Protein AF-A0AB74CAP8-F1 (afdb_monomer)

Mean predicted aligned error: 11.95 Å

pLDDT: mean 76.92, std 18.46, range [37.16, 96.44]

Structure (mmCIF, N/CA/C/O backbone):
data_AF-A0AB74CAP8-F1
#
_entry.id   AF-A0AB74CAP8-F1
#
loop_
_atom_site.group_PDB
_atom_site.id
_atom_site.type_symbol
_atom_site.label_atom_id
_atom_site.label_alt_id
_atom_site.label_comp_id
_atom_site.label_asym_id
_atom_site.label_entity_id
_atom_site.label_seq_id
_atom_site.pdbx_PDB_ins_code
_atom_site.Cartn_x
_atom_site.Cartn_y
_atom_site.Cartn_z
_atom_site.occupancy
_atom_site.B_iso_or_equiv
_atom_site.auth_seq_id
_atom_site.auth_comp_id
_atom_site.auth_asym_id
_atom_site.auth_atom_id
_atom_site.pdbx_PDB_model_num
ATOM 1 N N . MET A 1 1 ? -46.095 -36.841 27.079 1.00 46.22 1 MET A N 1
ATOM 2 C CA . MET A 1 1 ? -45.826 -35.466 26.594 1.00 46.22 1 MET A CA 1
ATOM 3 C C . MET A 1 1 ? -44.484 -34.931 27.127 1.00 46.22 1 MET A C 1
ATOM 5 O O . MET A 1 1 ? -44.408 -33.784 27.535 1.00 46.22 1 MET A O 1
ATOM 9 N N . HIS A 1 2 ? -43.411 -35.740 27.127 1.00 42.66 2 HIS A N 1
ATOM 10 C CA . HIS A 1 2 ? -42.133 -35.387 27.783 1.00 42.66 2 HIS A CA 1
ATOM 11 C C . HIS A 1 2 ? -40.969 -35.096 26.820 1.00 42.66 2 HIS A C 1
ATOM 13 O O . HIS A 1 2 ? -39.941 -34.587 27.251 1.00 42.66 2 HIS A O 1
ATOM 19 N N . PHE A 1 3 ? -41.130 -35.370 25.521 1.00 42.59 3 PHE A N 1
ATOM 20 C CA . PHE A 1 3 ? -40.051 -35.226 24.534 1.00 42.59 3 PHE A CA 1
ATOM 21 C C . PHE A 1 3 ? -39.952 -33.825 23.909 1.00 42.59 3 PHE A C 1
ATOM 23 O O . PHE A 1 3 ? -38.892 -33.456 23.417 1.00 42.59 3 PHE A O 1
ATOM 30 N N . SER A 1 4 ? -41.011 -33.011 23.984 1.00 51.06 4 SER A N 1
ATOM 31 C CA . 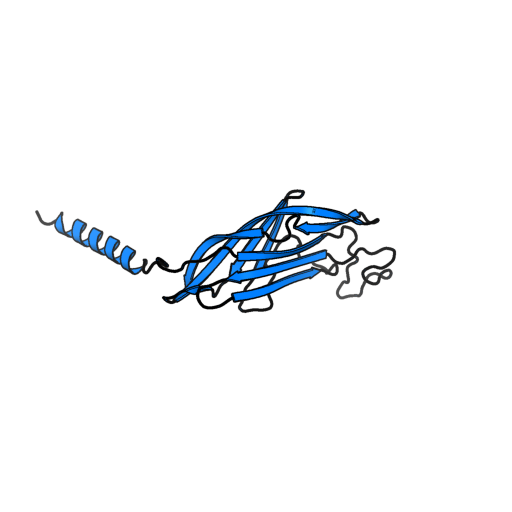SER A 1 4 ? -41.030 -31.684 23.345 1.00 51.06 4 SER A CA 1
ATOM 32 C C . SER A 1 4 ? -40.334 -30.592 24.167 1.00 51.06 4 SER A C 1
ATOM 34 O O . SER A 1 4 ? -39.894 -29.598 23.603 1.00 51.06 4 SER A O 1
ATOM 36 N N . VAL A 1 5 ? -40.207 -30.767 25.487 1.00 51.62 5 VAL A N 1
ATOM 37 C CA . VAL A 1 5 ? -39.600 -29.763 26.386 1.00 51.62 5 VAL A CA 1
ATOM 38 C C . VAL A 1 5 ? -38.069 -29.783 26.288 1.00 51.62 5 VAL A C 1
ATOM 40 O O . VAL A 1 5 ? -37.427 -28.738 26.346 1.00 51.62 5 VAL A O 1
ATOM 43 N N . PHE A 1 6 ? -37.481 -30.961 26.050 1.00 49.41 6 PHE A N 1
ATOM 44 C CA . PHE A 1 6 ? -36.030 -31.124 25.918 1.00 49.41 6 PHE A CA 1
ATOM 45 C C . PHE A 1 6 ? -35.460 -30.442 24.667 1.00 49.41 6 PHE A C 1
ATOM 47 O O . PHE A 1 6 ? -34.360 -29.900 24.714 1.00 49.41 6 PHE A O 1
ATOM 54 N N . HIS A 1 7 ? -36.203 -30.435 23.557 1.00 48.69 7 HIS A N 1
ATOM 55 C CA . HIS A 1 7 ? -35.741 -29.816 22.308 1.00 48.69 7 HIS A CA 1
ATOM 56 C C . HIS A 1 7 ? -35.775 -28.282 22.378 1.00 48.69 7 HIS A C 1
ATOM 58 O O . HIS A 1 7 ? -34.910 -27.625 21.809 1.00 48.69 7 HIS A O 1
ATOM 64 N N . ILE A 1 8 ? -36.717 -27.713 23.137 1.00 55.28 8 ILE A N 1
ATOM 65 C CA . ILE A 1 8 ? -36.825 -26.262 23.343 1.00 55.28 8 ILE A CA 1
ATOM 66 C C . ILE A 1 8 ? -35.692 -25.760 24.253 1.00 55.28 8 ILE A C 1
ATOM 68 O O . ILE A 1 8 ? -35.084 -24.734 23.961 1.00 55.28 8 ILE A O 1
ATOM 72 N N . LEU A 1 9 ? -35.353 -26.513 25.307 1.00 52.34 9 LEU A N 1
ATOM 73 C CA . LEU A 1 9 ? -34.232 -26.198 26.204 1.00 52.34 9 LEU A CA 1
ATOM 74 C C . LEU A 1 9 ? -32.870 -26.279 25.499 1.00 52.34 9 LEU A C 1
ATOM 76 O O . LEU A 1 9 ? -32.013 -25.423 25.720 1.00 52.34 9 LEU A O 1
ATOM 80 N N . LEU A 1 10 ? -32.673 -27.269 24.620 1.00 53.72 10 LEU A N 1
ATOM 81 C CA . LEU A 1 10 ? -31.434 -27.399 23.848 1.00 53.72 10 LEU A CA 1
ATOM 82 C C . LEU A 1 10 ? -31.305 -26.284 22.796 1.00 53.72 10 LEU A C 1
ATOM 84 O O . LEU A 1 10 ? -30.233 -25.705 22.655 1.00 53.72 10 LEU A O 1
ATOM 88 N N . ALA A 1 11 ? -32.403 -25.920 22.123 1.00 54.62 11 ALA A N 1
ATOM 89 C CA . ALA A 1 11 ? -32.427 -24.795 21.189 1.00 54.62 11 ALA A CA 1
ATOM 90 C C . ALA A 1 11 ? -32.162 -23.452 21.891 1.00 54.62 11 ALA A C 1
ATOM 92 O O . ALA A 1 11 ? -31.390 -22.646 21.376 1.00 54.62 11 ALA A O 1
ATOM 93 N N . SER A 1 12 ? -32.707 -23.233 23.098 1.00 52.81 12 SER A N 1
ATOM 94 C CA . SER A 1 12 ? -32.395 -22.022 23.866 1.00 52.81 12 SER A CA 1
ATOM 95 C C . SER A 1 12 ? -30.933 -21.986 24.307 1.00 52.81 12 SER A C 1
ATOM 97 O O . SER A 1 12 ? -30.309 -20.939 24.220 1.00 52.81 12 SER A O 1
ATOM 99 N N . LEU A 1 13 ? -30.352 -23.117 24.723 1.00 49.53 13 LEU A N 1
ATOM 100 C CA . LEU A 1 13 ? -28.936 -23.192 25.108 1.00 49.53 13 LEU A CA 1
ATOM 101 C C . LEU A 1 13 ? -27.990 -22.918 23.929 1.00 49.53 13 LEU A C 1
ATOM 103 O O . LEU A 1 13 ? -26.981 -22.243 24.116 1.00 49.53 13 LEU A O 1
ATOM 107 N N . ILE A 1 14 ? -28.335 -23.367 22.718 1.00 52.97 14 ILE A N 1
ATOM 108 C CA . ILE A 1 14 ? -27.561 -23.069 21.502 1.00 52.97 14 ILE A CA 1
ATOM 109 C C . ILE A 1 14 ? -27.684 -21.582 21.133 1.00 52.97 14 ILE A C 1
ATOM 111 O O . ILE A 1 14 ? -26.672 -20.945 20.847 1.00 52.97 14 ILE A O 1
ATOM 115 N N . SER A 1 15 ? -28.878 -20.987 21.229 1.00 45.72 15 SER A N 1
ATOM 116 C CA . SER A 1 15 ? -29.046 -19.545 20.996 1.00 45.72 15 SER A CA 1
ATOM 117 C C . SER A 1 15 ? -28.315 -18.688 22.037 1.00 45.72 15 SER A C 1
ATOM 119 O O . SER A 1 15 ? -27.713 -17.682 21.673 1.00 45.72 15 SER A O 1
ATOM 121 N N . ILE A 1 16 ? -28.292 -19.090 23.314 1.00 49.41 16 ILE A N 1
ATOM 122 C CA . ILE A 1 16 ? -27.553 -18.369 24.367 1.00 49.41 16 ILE A CA 1
ATOM 123 C C . ILE A 1 16 ? -26.032 -18.523 24.175 1.00 49.41 16 ILE A C 1
ATOM 125 O O . ILE A 1 16 ? -25.291 -17.574 24.417 1.00 49.41 16 ILE A O 1
ATOM 129 N N . ALA A 1 17 ? -25.555 -19.671 23.678 1.00 44.09 17 ALA A N 1
ATOM 130 C CA . ALA A 1 17 ? -24.144 -19.857 23.335 1.00 44.09 17 ALA A CA 1
ATOM 131 C C . ALA A 1 17 ? -23.710 -18.971 22.150 1.00 44.09 17 ALA A C 1
ATOM 133 O O . ALA A 1 17 ? -22.615 -18.416 22.188 1.00 44.09 17 ALA A O 1
ATOM 134 N N . GLN A 1 18 ? -24.584 -18.754 21.157 1.00 43.22 18 GLN A N 1
ATOM 135 C CA . GLN A 1 18 ? -24.332 -17.805 20.062 1.00 43.22 18 GLN A CA 1
ATOM 136 C C . GLN A 1 18 ? -24.346 -16.337 20.528 1.00 43.22 18 GLN A C 1
ATOM 138 O O . GLN A 1 18 ? -23.591 -15.521 20.004 1.00 43.22 18 GLN A O 1
ATOM 143 N N . LEU A 1 19 ? -25.145 -16.005 21.548 1.00 40.81 19 LEU A N 1
ATOM 144 C CA . LEU A 1 19 ? -25.142 -14.687 22.202 1.00 40.81 19 LEU A CA 1
ATOM 145 C C . LEU A 1 19 ? -23.903 -14.458 23.089 1.00 40.81 19 LEU A C 1
ATOM 147 O O . LEU A 1 19 ? -23.491 -13.317 23.271 1.00 40.81 19 LEU A O 1
ATOM 151 N N . ALA A 1 20 ? -23.274 -15.518 23.605 1.00 38.62 20 ALA A N 1
ATOM 152 C CA . ALA A 1 20 ? -22.039 -15.423 24.388 1.00 38.62 20 ALA A CA 1
ATOM 153 C C . ALA A 1 20 ? -20.768 -15.356 23.518 1.00 38.62 20 ALA A C 1
ATOM 155 O O . ALA A 1 20 ? -19.784 -14.753 23.936 1.00 38.62 20 ALA A O 1
ATOM 156 N N . SER A 1 21 ? -20.794 -15.902 22.295 1.00 38.53 21 SER A N 1
ATOM 157 C CA . SER A 1 21 ? -19.756 -15.674 21.271 1.00 38.53 21 SER A CA 1
ATOM 158 C C . SER A 1 21 ? -19.955 -14.372 20.483 1.00 38.53 21 SER A C 1
ATOM 160 O O . SER A 1 21 ? -19.141 -14.028 19.634 1.00 38.53 21 SER A O 1
ATOM 162 N N . GLY A 1 22 ? -21.048 -13.658 20.759 1.00 37.16 22 GLY A N 1
ATOM 163 C CA . GLY A 1 22 ? -21.424 -12.386 20.158 1.00 37.16 22 GLY A CA 1
ATOM 164 C C . GLY A 1 22 ? -21.345 -11.230 21.151 1.00 37.16 22 GLY A C 1
ATOM 165 O O . GLY A 1 22 ? -22.233 -10.383 21.158 1.00 37.16 22 GLY A O 1
ATOM 166 N N . GLN A 1 23 ? -20.284 -11.137 21.966 1.00 41.41 23 GLN A N 1
ATOM 167 C CA . GLN A 1 23 ? -19.844 -9.817 22.447 1.00 41.41 23 GLN A CA 1
ATOM 168 C C . GLN A 1 23 ? -19.245 -9.064 21.255 1.00 41.41 23 GLN A C 1
ATOM 170 O O . GLN A 1 23 ? -18.039 -8.858 21.144 1.00 41.41 23 GLN A O 1
ATOM 175 N N . GLY A 1 24 ? -20.140 -8.753 20.318 1.00 40.88 24 GLY A N 1
ATOM 176 C CA . GLY A 1 24 ? -19.860 -8.140 19.047 1.00 40.88 24 GLY A CA 1
ATOM 177 C C . GLY A 1 24 ? -19.172 -6.811 19.261 1.00 40.88 24 GLY A C 1
ATOM 178 O O . GLY A 1 24 ? -19.432 -6.065 20.212 1.00 40.88 24 GLY A O 1
ATOM 179 N N . THR A 1 25 ? -18.314 -6.498 18.313 1.00 48.06 25 THR A N 1
ATOM 180 C CA . THR A 1 25 ? -17.710 -5.198 18.052 1.00 48.06 25 THR A CA 1
ATOM 181 C C . THR A 1 25 ? -18.748 -4.094 17.763 1.00 48.06 25 THR A C 1
ATOM 183 O O . THR A 1 25 ? -18.382 -3.079 17.182 1.00 48.06 25 THR A O 1
ATOM 186 N N . ASP A 1 26 ? -19.997 -4.210 18.243 1.00 52.12 26 ASP A N 1
ATOM 187 C CA . ASP A 1 26 ? -21.184 -3.357 18.022 1.00 52.12 26 ASP A CA 1
ATOM 188 C C . ASP A 1 26 ? -21.000 -1.869 18.397 1.00 52.12 26 ASP A C 1
ATOM 190 O O . ASP A 1 26 ? -21.926 -1.069 18.297 1.00 52.12 26 ASP A O 1
ATOM 194 N N . ALA A 1 27 ? -19.810 -1.462 18.844 1.00 59.41 27 ALA A N 1
ATOM 195 C CA . ALA A 1 27 ? -19.462 -0.069 19.114 1.00 59.41 27 ALA A CA 1
ATOM 196 C C . ALA A 1 27 ? -18.078 0.353 18.583 1.00 59.41 27 ALA A C 1
ATOM 198 O O . ALA A 1 27 ? -17.619 1.451 18.911 1.00 59.41 27 ALA A O 1
ATOM 199 N N . CYS A 1 28 ? -17.378 -0.483 17.808 1.00 75.94 28 CYS A N 1
ATOM 200 C CA . CYS A 1 28 ? -16.129 -0.062 17.183 1.00 75.94 28 CYS A CA 1
ATOM 201 C C . CYS A 1 28 ? -16.441 0.671 15.880 1.00 75.94 28 CYS A C 1
ATOM 203 O O . CYS A 1 28 ? -16.595 0.062 14.828 1.00 75.94 28 CYS A O 1
ATOM 205 N N . ASN A 1 29 ? -16.575 1.995 15.967 1.00 85.06 29 ASN A N 1
ATOM 206 C CA . ASN A 1 29 ? -16.646 2.830 14.777 1.00 85.06 29 ASN A CA 1
ATOM 207 C C . ASN A 1 29 ? -15.252 2.881 14.139 1.00 85.06 29 ASN A C 1
ATOM 209 O O . ASN A 1 29 ? -14.391 3.641 14.590 1.00 85.06 29 ASN A O 1
ATOM 213 N N . VAL A 1 30 ? -15.029 2.017 13.153 1.00 89.62 30 VAL A N 1
ATOM 214 C CA . VAL A 1 30 ? -13.780 1.915 12.405 1.00 89.62 30 VAL A CA 1
ATOM 215 C C . VAL A 1 30 ? -13.898 2.817 11.173 1.00 89.62 30 VAL A C 1
ATOM 217 O O . VAL A 1 30 ? -14.636 2.474 10.251 1.00 89.62 30 VAL A O 1
ATOM 220 N N . PRO A 1 31 ? -13.228 3.981 11.137 1.00 91.75 31 PRO A N 1
ATOM 221 C CA . PRO A 1 31 ? -13.238 4.822 9.951 1.00 91.75 31 PRO A CA 1
ATOM 222 C C . PRO A 1 31 ? -12.352 4.208 8.854 1.00 91.75 31 PRO A C 1
ATOM 224 O O . PRO A 1 31 ? -11.462 3.409 9.174 1.00 91.75 31 PRO A O 1
ATOM 227 N N . PRO A 1 32 ? -12.527 4.629 7.590 1.00 92.81 32 PRO A N 1
ATOM 228 C CA . PRO A 1 32 ? -11.620 4.264 6.509 1.00 92.81 32 PRO A CA 1
ATOM 229 C C . PRO A 1 32 ? -10.168 4.623 6.839 1.00 92.81 32 PRO A C 1
ATOM 231 O O . PRO A 1 32 ? -9.889 5.661 7.456 1.00 92.81 32 PRO A O 1
ATOM 234 N N . ALA A 1 33 ? -9.233 3.780 6.407 1.00 93.06 33 ALA A N 1
ATOM 235 C CA . ALA A 1 33 ? -7.820 4.139 6.391 1.00 93.06 33 ALA A CA 1
ATOM 236 C C . ALA A 1 33 ? -7.548 4.983 5.142 1.00 93.06 33 ALA A C 1
ATOM 238 O O . ALA A 1 33 ? -8.085 4.705 4.076 1.00 93.06 33 ALA A O 1
ATOM 239 N N . ILE A 1 34 ? -6.731 6.026 5.252 1.00 94.56 34 ILE A N 1
ATOM 240 C CA . ILE A 1 34 ? -6.429 6.900 4.114 1.00 94.56 34 ILE A CA 1
ATOM 241 C C . ILE A 1 34 ? -5.009 6.618 3.671 1.00 94.56 34 ILE A C 1
ATOM 243 O O . ILE A 1 34 ? -4.090 6.719 4.476 1.00 94.56 34 ILE A O 1
ATOM 247 N N . ILE A 1 35 ? -4.798 6.334 2.397 1.00 94.62 35 ILE A N 1
ATOM 248 C CA . ILE A 1 35 ? -3.458 6.334 1.832 1.00 94.62 35 ILE A CA 1
ATOM 249 C C . ILE A 1 35 ? -3.162 7.734 1.325 1.00 94.62 35 ILE A C 1
ATOM 251 O O . ILE A 1 35 ? -3.906 8.290 0.522 1.00 94.62 35 ILE A O 1
ATOM 255 N N . THR A 1 36 ? -2.092 8.328 1.843 1.00 94.00 36 THR A N 1
ATOM 256 C CA . THR A 1 36 ? -1.673 9.695 1.499 1.00 94.00 36 THR A CA 1
ATOM 257 C C . THR A 1 36 ? -0.498 9.726 0.539 1.00 94.00 36 THR A C 1
ATOM 259 O O . THR A 1 36 ? -0.143 10.787 0.039 1.00 94.00 36 THR A O 1
ATOM 262 N N . ASN A 1 37 ? 0.155 8.586 0.335 1.00 94.19 37 ASN A N 1
ATOM 263 C CA . ASN A 1 37 ? 1.192 8.434 -0.666 1.00 94.19 37 ASN A CA 1
ATOM 264 C C . ASN A 1 37 ? 1.307 6.960 -1.042 1.00 94.19 37 ASN A C 1
ATOM 266 O O . ASN A 1 37 ? 1.301 6.097 -0.162 1.00 94.19 37 ASN A O 1
ATOM 270 N N . PHE A 1 38 ? 1.463 6.694 -2.329 1.00 95.38 38 PHE A N 1
ATOM 271 C CA . PHE A 1 38 ? 1.716 5.368 -2.855 1.00 95.38 38 PHE A CA 1
ATOM 272 C C . PHE A 1 38 ? 2.687 5.466 -4.024 1.00 95.38 38 PHE A C 1
ATOM 274 O O . PHE A 1 38 ? 2.518 6.290 -4.926 1.00 95.38 38 PHE A O 1
ATOM 281 N N . THR A 1 39 ? 3.701 4.611 -4.021 1.00 93.50 39 THR A N 1
ATOM 282 C CA . THR A 1 39 ? 4.637 4.465 -5.132 1.00 93.50 39 THR A CA 1
ATOM 283 C C . THR A 1 39 ? 5.011 3.003 -5.286 1.00 93.50 39 THR A C 1
ATOM 285 O O . THR A 1 39 ? 5.432 2.346 -4.336 1.00 93.50 39 THR A O 1
ATOM 288 N N . TRP A 1 40 ? 4.900 2.505 -6.507 1.00 92.88 40 TRP A N 1
ATOM 289 C CA . TRP A 1 40 ? 5.361 1.188 -6.905 1.00 92.88 40 TRP A CA 1
ATOM 290 C C . TRP A 1 40 ? 6.287 1.328 -8.107 1.00 92.88 40 TRP A C 1
ATOM 292 O O . TRP A 1 40 ? 5.992 2.040 -9.061 1.00 92.88 40 TRP A O 1
ATOM 302 N N . HIS A 1 41 ? 7.420 0.649 -8.059 1.00 88.00 41 HIS A N 1
ATOM 303 C CA . HIS A 1 41 ? 8.344 0.533 -9.168 1.00 88.00 41 HIS A CA 1
ATOM 304 C C . HIS A 1 41 ? 8.508 -0.936 -9.529 1.00 88.00 41 HIS A C 1
ATOM 306 O O . HIS A 1 41 ? 8.740 -1.771 -8.652 1.00 88.00 41 HIS A O 1
ATOM 312 N N . ASN A 1 42 ? 8.412 -1.217 -10.823 1.00 83.25 42 ASN A N 1
ATOM 313 C CA . ASN A 1 42 ? 8.667 -2.524 -11.402 1.00 83.25 42 ASN A CA 1
ATOM 314 C C . ASN A 1 42 ? 9.741 -2.399 -12.482 1.00 83.25 42 ASN A C 1
ATOM 316 O O . ASN A 1 42 ? 9.587 -1.669 -13.469 1.00 83.25 42 ASN A O 1
ATOM 320 N N . SER A 1 43 ? 10.827 -3.118 -12.260 1.00 72.25 43 SER A N 1
ATOM 321 C CA . SER A 1 43 ? 12.043 -3.146 -13.037 1.00 72.25 43 SER A CA 1
ATOM 322 C C . SER A 1 43 ? 12.117 -4.453 -13.810 1.00 72.25 43 SER A C 1
ATOM 324 O O . SER A 1 43 ? 12.222 -5.543 -13.255 1.00 72.25 43 SER A O 1
ATOM 326 N N . THR A 1 44 ? 12.124 -4.353 -15.137 1.00 66.44 44 THR A N 1
ATOM 327 C CA . THR A 1 44 ? 12.331 -5.527 -16.008 1.00 66.44 44 THR A CA 1
ATOM 328 C C . THR A 1 44 ? 13.818 -5.847 -16.207 1.00 66.44 44 THR A C 1
ATOM 330 O O . THR A 1 44 ? 14.160 -6.866 -16.805 1.00 66.44 44 THR A O 1
ATOM 333 N N . TYR A 1 45 ? 14.700 -4.994 -15.670 1.00 63.69 45 TYR A N 1
ATOM 334 C CA . TYR A 1 45 ? 16.160 -5.062 -15.777 1.00 63.69 45 TYR A CA 1
ATOM 335 C C . TYR A 1 45 ? 16.828 -4.990 -14.397 1.00 63.69 45 TYR A C 1
ATOM 337 O O . TYR A 1 45 ? 17.830 -4.288 -14.213 1.00 63.69 45 TYR A O 1
ATOM 345 N N . ASN A 1 46 ? 16.258 -5.686 -13.412 1.00 61.69 46 ASN A N 1
ATOM 346 C CA . ASN A 1 46 ? 16.814 -5.735 -12.067 1.00 61.69 46 ASN A CA 1
ATOM 347 C C . ASN A 1 46 ? 18.121 -6.559 -12.083 1.00 61.69 46 ASN A C 1
ATOM 349 O O . ASN A 1 46 ? 18.142 -7.718 -12.503 1.00 61.69 46 ASN A O 1
ATOM 353 N N . CYS A 1 47 ? 19.237 -5.943 -11.690 1.00 59.06 47 CYS A N 1
ATOM 354 C CA . CYS A 1 47 ? 20.547 -6.596 -11.659 1.00 59.06 47 CYS A CA 1
ATOM 355 C C . CYS A 1 47 ? 20.776 -7.179 -10.271 1.00 59.06 47 CYS A C 1
ATOM 357 O O . CYS A 1 47 ? 21.226 -6.480 -9.365 1.00 59.06 47 CYS A O 1
ATOM 359 N N . GLY A 1 48 ? 20.443 -8.455 -10.121 1.00 56.38 48 GLY A N 1
ATOM 360 C CA . GLY A 1 48 ? 20.572 -9.146 -8.854 1.00 56.38 48 GLY A CA 1
ATOM 361 C C . GLY A 1 48 ? 21.995 -9.316 -8.336 1.00 56.38 48 GLY A C 1
ATOM 362 O O . GLY A 1 48 ? 22.962 -9.358 -9.103 1.00 56.38 48 GLY A O 1
ATOM 363 N N . CYS A 1 49 ? 22.096 -9.473 -7.018 1.00 53.78 49 CYS A N 1
ATOM 364 C CA . CYS A 1 49 ? 23.278 -9.996 -6.344 1.00 53.78 49 CYS A CA 1
ATOM 365 C C . CYS A 1 49 ? 22.933 -11.371 -5.763 1.00 53.78 49 CYS A C 1
ATOM 367 O O . CYS A 1 49 ? 21.921 -11.503 -5.072 1.00 53.78 49 CYS A O 1
ATOM 369 N N . ASP A 1 50 ? 23.748 -12.385 -6.056 1.00 51.78 50 ASP A N 1
ATOM 370 C CA . ASP A 1 50 ? 23.675 -13.685 -5.389 1.00 51.78 50 ASP A CA 1
ATOM 371 C C . ASP A 1 50 ? 24.638 -13.733 -4.182 1.00 51.78 50 ASP A C 1
ATOM 373 O O . ASP A 1 50 ? 25.458 -12.830 -3.984 1.00 51.78 50 ASP A O 1
ATOM 377 N N . ASP A 1 51 ? 24.551 -14.794 -3.369 1.00 44.59 51 ASP A N 1
ATOM 378 C CA . ASP A 1 51 ? 25.450 -15.044 -2.226 1.00 44.59 51 ASP A CA 1
ATOM 379 C C . ASP A 1 51 ? 26.934 -15.240 -2.637 1.00 44.59 51 ASP A C 1
ATOM 381 O O . ASP A 1 51 ? 27.812 -15.357 -1.779 1.00 44.59 51 ASP A O 1
ATOM 385 N N . GLY A 1 52 ? 27.234 -15.290 -3.942 1.00 44.81 52 GLY A N 1
ATOM 386 C CA . GLY A 1 52 ? 28.569 -15.390 -4.537 1.00 44.81 52 GLY A CA 1
ATOM 387 C C . GLY A 1 52 ? 29.098 -14.082 -5.145 1.00 44.81 52 GLY A C 1
ATOM 388 O O . GLY A 1 52 ? 30.265 -14.035 -5.543 1.00 44.81 52 GLY A O 1
ATOM 389 N N . GLY A 1 53 ? 28.288 -13.019 -5.177 1.00 47.75 53 GLY A N 1
ATOM 390 C CA . GLY A 1 53 ? 28.638 -11.691 -5.672 1.00 47.75 53 GLY A CA 1
ATOM 391 C C . GLY A 1 53 ? 27.605 -11.108 -6.641 1.00 47.75 53 GLY A C 1
ATOM 392 O O . GLY A 1 53 ? 26.888 -11.802 -7.352 1.00 47.75 53 GLY A O 1
ATOM 393 N N . CYS A 1 54 ? 27.542 -9.779 -6.715 1.00 53.62 54 CYS A N 1
ATOM 394 C CA . CYS A 1 54 ? 26.808 -9.112 -7.789 1.00 53.62 54 CYS A CA 1
ATOM 395 C C . CYS A 1 54 ? 27.467 -9.444 -9.138 1.00 53.62 54 CYS A C 1
ATOM 397 O O . CYS A 1 54 ? 28.700 -9.448 -9.231 1.00 53.62 54 CYS A O 1
ATOM 399 N N . LEU A 1 55 ? 26.674 -9.706 -10.187 1.00 47.84 55 LEU A N 1
ATOM 400 C CA . LEU A 1 55 ? 27.202 -9.879 -11.547 1.00 47.84 55 LEU A CA 1
ATOM 401 C C . LEU A 1 55 ? 28.181 -8.730 -11.892 1.00 47.84 55 LEU A C 1
ATOM 403 O O . LEU A 1 55 ? 27.974 -7.603 -11.435 1.00 47.84 55 LEU A O 1
ATOM 407 N N . PRO A 1 56 ? 29.228 -8.952 -12.716 1.00 42.22 56 PRO A N 1
ATOM 408 C CA . PRO A 1 56 ? 30.399 -8.065 -12.805 1.00 42.22 56 PRO A CA 1
ATOM 409 C C . PRO A 1 56 ? 30.146 -6.641 -13.335 1.00 42.22 56 PRO A C 1
ATOM 411 O O . PRO A 1 56 ? 31.095 -5.881 -13.513 1.00 42.22 56 PRO A O 1
ATOM 414 N N . THR A 1 57 ? 28.906 -6.264 -13.652 1.00 43.25 57 THR A N 1
ATOM 415 C CA . THR A 1 57 ? 28.595 -5.050 -14.418 1.00 43.25 57 THR A CA 1
ATOM 416 C C . THR A 1 57 ? 27.351 -4.303 -13.940 1.00 43.25 57 THR A C 1
ATOM 418 O O . THR A 1 57 ? 26.509 -3.932 -14.757 1.00 43.25 57 THR A O 1
ATOM 421 N N . GLY A 1 58 ? 27.247 -3.985 -12.649 1.00 46.53 58 GLY A N 1
ATOM 422 C CA . GLY A 1 58 ? 26.383 -2.868 -12.271 1.00 46.53 58 GLY A CA 1
ATOM 423 C C . GLY A 1 58 ? 26.248 -2.597 -10.785 1.00 46.53 58 GLY A C 1
ATOM 424 O O . GLY A 1 58 ? 25.719 -3.413 -10.045 1.00 46.53 58 GLY A O 1
ATOM 425 N N . LEU A 1 59 ? 26.632 -1.387 -10.371 1.00 52.66 59 LEU A N 1
ATOM 426 C CA . LEU A 1 59 ? 25.947 -0.736 -9.255 1.00 52.66 59 LEU A CA 1
ATOM 427 C C . LEU A 1 59 ? 24.450 -0.622 -9.594 1.00 52.66 59 LEU A C 1
ATOM 429 O O . LEU A 1 59 ? 24.107 -0.387 -10.757 1.00 52.66 59 LEU A O 1
ATOM 433 N N . HIS A 1 60 ? 23.571 -0.728 -8.593 1.00 55.38 60 HIS A N 1
ATOM 434 C CA . HIS A 1 60 ? 22.150 -0.402 -8.758 1.00 55.38 60 HIS A CA 1
ATOM 435 C C . HIS A 1 60 ? 21.994 0.991 -9.398 1.00 55.38 60 HIS A C 1
ATOM 437 O O . HIS A 1 60 ? 22.671 1.939 -8.994 1.00 55.38 60 HIS A O 1
ATOM 443 N N . GLY A 1 61 ? 21.146 1.111 -10.426 1.00 52.81 61 GLY A N 1
ATOM 444 C CA . GLY A 1 61 ? 20.997 2.349 -11.208 1.00 52.81 61 GLY A CA 1
ATOM 445 C C . GLY A 1 61 ? 22.148 2.655 -12.183 1.00 52.81 61 GLY A C 1
ATOM 446 O O . GLY A 1 61 ? 22.247 3.772 -12.694 1.00 52.81 61 GLY A O 1
ATOM 447 N N . GLY A 1 62 ? 23.042 1.693 -12.432 1.00 56.28 62 GLY A N 1
ATOM 448 C CA . GLY A 1 62 ? 24.131 1.806 -13.398 1.00 56.28 62 GLY A CA 1
ATOM 449 C C . GLY A 1 62 ? 23.671 1.826 -14.868 1.00 56.28 62 GLY A C 1
ATOM 450 O O . GLY A 1 62 ? 22.497 1.635 -15.174 1.00 56.28 62 GLY A O 1
ATOM 451 N N . PRO A 1 63 ? 24.600 2.016 -15.826 1.00 54.56 63 PRO A N 1
ATOM 452 C CA . PRO A 1 63 ? 24.285 2.200 -17.251 1.00 54.56 63 PRO A CA 1
ATOM 453 C C . PRO A 1 63 ? 23.514 1.047 -17.919 1.00 54.56 63 PRO A C 1
ATOM 455 O O . PRO A 1 63 ? 22.946 1.258 -18.989 1.00 54.56 63 PRO A O 1
ATOM 458 N N . SER A 1 64 ? 23.476 -0.127 -17.283 1.00 58.16 64 SER A N 1
ATOM 459 C CA . SER A 1 64 ? 22.837 -1.354 -17.779 1.00 58.16 64 SER A CA 1
ATOM 460 C C . SER A 1 64 ? 21.909 -2.018 -16.754 1.00 58.16 64 SER A C 1
ATOM 462 O O . SER A 1 64 ? 21.469 -3.140 -16.986 1.00 58.16 64 SER A O 1
ATOM 464 N N . CYS A 1 65 ? 21.641 -1.355 -15.625 1.00 63.00 65 CYS A N 1
ATOM 465 C CA . CYS A 1 65 ? 20.847 -1.898 -14.527 1.00 63.00 65 CYS A CA 1
ATOM 466 C C . CYS A 1 65 ? 19.729 -0.928 -14.170 1.00 63.00 65 CYS A C 1
ATOM 468 O O . CYS A 1 65 ? 19.983 0.253 -13.921 1.00 63.00 65 CYS A O 1
ATOM 470 N N . GLY A 1 66 ? 18.499 -1.437 -14.147 1.00 63.53 66 GLY A N 1
ATOM 471 C CA . GLY A 1 66 ? 17.351 -0.682 -13.669 1.00 63.53 66 GLY A CA 1
ATOM 472 C C . GLY A 1 66 ? 17.467 -0.356 -12.175 1.00 63.53 66 GLY A C 1
ATOM 473 O O . GLY A 1 66 ? 18.333 -0.898 -11.475 1.00 63.53 66 GLY A O 1
ATOM 474 N N . PRO A 1 67 ? 16.612 0.540 -11.661 1.00 70.06 67 PRO A N 1
ATOM 475 C CA . PRO A 1 67 ? 16.420 0.664 -10.225 1.00 70.06 67 PRO A CA 1
ATOM 476 C C . PRO A 1 67 ? 15.851 -0.649 -9.653 1.00 70.06 67 PRO A C 1
ATOM 478 O O . PRO A 1 67 ? 15.335 -1.477 -10.411 1.00 70.06 67 PRO A O 1
ATOM 481 N N . PRO A 1 68 ? 15.961 -0.859 -8.332 1.00 76.94 68 PRO A N 1
ATOM 482 C CA . PRO A 1 68 ? 15.374 -2.020 -7.679 1.00 76.94 68 PRO A CA 1
ATOM 483 C C . PRO A 1 68 ? 13.846 -1.967 -7.741 1.00 76.94 68 PRO A C 1
ATOM 485 O O . PRO A 1 68 ? 13.261 -0.882 -7.676 1.00 76.94 68 PRO A O 1
ATOM 488 N N . ASP A 1 69 ? 13.198 -3.130 -7.781 1.00 84.44 69 ASP A N 1
ATOM 489 C CA . ASP A 1 69 ? 11.759 -3.215 -7.541 1.00 84.44 69 ASP A CA 1
ATOM 490 C C . ASP A 1 69 ? 11.451 -2.632 -6.167 1.00 84.44 69 ASP A C 1
ATOM 492 O O . ASP A 1 69 ? 12.177 -2.858 -5.192 1.00 84.44 69 ASP A O 1
ATOM 496 N N . MET A 1 70 ? 10.385 -1.850 -6.064 1.00 89.75 70 MET A N 1
ATOM 497 C CA . MET A 1 70 ? 9.974 -1.310 -4.777 1.00 89.75 70 MET A CA 1
ATOM 498 C C . MET A 1 70 ? 8.483 -1.069 -4.718 1.00 89.75 70 MET A C 1
ATOM 500 O O . MET A 1 70 ? 7.832 -0.804 -5.721 1.00 89.75 70 MET A O 1
ATOM 504 N N . VAL A 1 71 ? 7.945 -1.116 -3.513 1.00 93.56 71 VAL A N 1
ATOM 505 C CA . VAL A 1 71 ? 6.599 -0.657 -3.212 1.00 93.56 71 VAL A CA 1
ATOM 506 C C . VAL A 1 71 ? 6.635 0.057 -1.878 1.00 93.56 71 VAL A C 1
ATOM 508 O O . VAL A 1 71 ? 7.231 -0.434 -0.919 1.00 93.56 71 VAL A O 1
ATOM 511 N N . GLU A 1 72 ? 6.009 1.220 -1.818 1.00 94.62 72 GLU A N 1
ATOM 512 C CA . GLU A 1 72 ? 5.876 2.015 -0.612 1.00 94.62 72 GLU A CA 1
ATOM 513 C C . GLU A 1 72 ? 4.479 2.632 -0.561 1.00 94.62 72 GLU A C 1
ATOM 515 O O . GLU A 1 72 ? 3.983 3.178 -1.546 1.00 94.62 72 GLU A O 1
ATOM 520 N N . ALA A 1 73 ? 3.841 2.537 0.599 1.00 94.56 73 ALA A N 1
ATOM 521 C CA . ALA A 1 73 ? 2.528 3.092 0.873 1.00 94.56 73 ALA A CA 1
ATOM 522 C C . ALA A 1 73 ? 2.547 3.779 2.240 1.00 94.56 73 ALA A C 1
ATOM 524 O O . ALA A 1 73 ? 3.094 3.247 3.208 1.00 94.56 73 ALA A O 1
ATOM 525 N N . THR A 1 74 ? 1.956 4.968 2.326 1.00 94.69 74 THR A N 1
ATOM 526 C CA . THR A 1 74 ? 1.800 5.712 3.578 1.00 94.69 74 THR A CA 1
ATOM 527 C C . THR A 1 74 ? 0.335 5.773 3.967 1.00 94.69 74 THR A C 1
ATOM 529 O O . THR A 1 74 ? -0.476 6.344 3.243 1.00 94.69 74 THR A O 1
ATOM 532 N N . PHE A 1 75 ? 0.021 5.215 5.130 1.00 93.12 75 PHE A N 1
ATOM 533 C CA . PHE A 1 75 ? -1.322 5.102 5.677 1.00 93.12 75 PHE A CA 1
ATOM 534 C C . PHE A 1 75 ? -1.505 6.126 6.793 1.00 93.12 75 PHE A C 1
ATOM 536 O O . PHE A 1 75 ? -0.775 6.109 7.781 1.00 93.12 75 PHE A O 1
ATOM 543 N N . SER A 1 76 ? -2.495 6.999 6.656 1.00 92.19 76 SER A N 1
ATOM 544 C CA . SER A 1 76 ? -3.048 7.804 7.736 1.00 92.19 76 SER A CA 1
ATOM 545 C C . SER A 1 76 ? -4.236 7.059 8.333 1.00 92.19 76 SER A C 1
ATOM 547 O O . SER A 1 76 ? -5.296 6.929 7.714 1.00 92.19 76 SER A O 1
ATOM 549 N N . GLN A 1 77 ? -4.044 6.550 9.544 1.00 87.88 77 GLN A N 1
ATOM 550 C CA . GLN A 1 77 ? -5.054 5.796 10.263 1.00 87.88 77 GLN A CA 1
ATOM 551 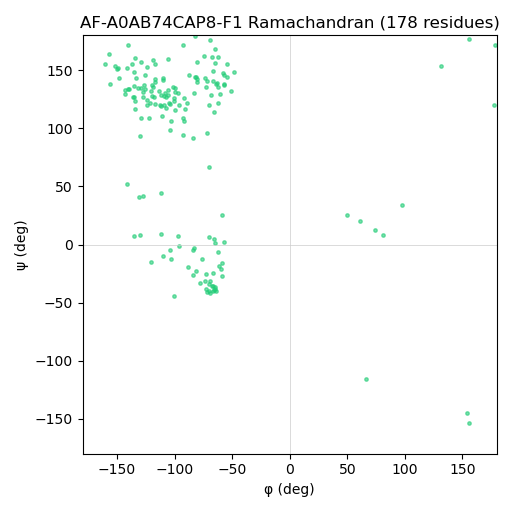C C . GLN A 1 77 ? -5.643 6.643 11.375 1.00 87.88 77 GLN A C 1
ATOM 553 O O . GLN A 1 77 ? -4.930 7.212 12.204 1.00 87.88 77 GLN A O 1
ATOM 558 N N . ARG A 1 78 ? -6.971 6.707 11.397 1.00 84.56 78 ARG A N 1
ATOM 559 C CA . ARG A 1 78 ? -7.719 7.385 12.446 1.00 84.56 78 ARG A CA 1
ATOM 560 C C . ARG A 1 78 ? -8.438 6.352 13.288 1.00 84.56 78 ARG A C 1
ATOM 562 O O . ARG A 1 78 ? -8.978 5.378 12.777 1.00 84.56 78 ARG A O 1
ATOM 569 N N . SER A 1 79 ? -8.472 6.592 14.583 1.00 78.19 79 SER A N 1
ATOM 570 C CA . SER A 1 79 ? -9.314 5.865 15.518 1.00 78.19 79 SER A CA 1
ATOM 571 C C . SER A 1 79 ? -9.885 6.849 16.539 1.00 78.19 79 SER A C 1
ATOM 573 O O . SER A 1 79 ? -9.455 8.005 16.602 1.00 78.19 79 SER A O 1
ATOM 575 N N . PRO A 1 80 ? -10.828 6.418 17.388 1.00 74.81 80 PRO A N 1
ATOM 576 C CA . PRO A 1 80 ? -11.323 7.262 18.470 1.00 74.81 80 PRO A CA 1
ATOM 577 C C . PRO A 1 80 ? -10.243 7.704 19.474 1.00 74.81 80 PRO A C 1
ATOM 579 O O . PRO A 1 80 ? -10.462 8.667 20.203 1.00 74.81 80 PRO A O 1
ATOM 582 N N . THR A 1 81 ? -9.108 6.999 19.557 1.00 76.94 81 THR A N 1
ATOM 583 C CA . THR A 1 81 ? -8.100 7.192 20.618 1.00 76.94 81 THR A CA 1
ATOM 584 C C . THR A 1 81 ? -6.715 7.574 20.107 1.00 76.94 81 THR A C 1
ATOM 586 O O . THR A 1 81 ? -5.892 8.051 20.887 1.00 76.94 81 THR A O 1
ATOM 589 N N . TYR A 1 82 ? -6.445 7.399 18.816 1.00 80.38 82 TYR A N 1
ATOM 590 C CA . TYR A 1 82 ? -5.178 7.762 18.194 1.00 80.38 82 TYR A CA 1
ATOM 591 C C . TYR A 1 82 ? -5.370 8.162 16.733 1.00 80.38 82 TYR A C 1
ATOM 593 O O . TYR A 1 82 ? -6.258 7.664 16.044 1.00 80.38 82 TYR A O 1
ATOM 601 N N . ASN A 1 83 ? -4.475 9.024 16.261 1.00 87.31 83 ASN A N 1
ATOM 602 C CA . ASN A 1 83 ? -4.266 9.292 14.848 1.00 87.31 83 ASN A CA 1
ATOM 603 C C . ASN A 1 83 ? -2.811 8.968 14.554 1.00 87.31 83 ASN A C 1
ATOM 605 O O . ASN A 1 83 ? -1.921 9.528 15.193 1.00 87.31 83 ASN A O 1
ATOM 609 N N . ASP A 1 84 ? -2.587 8.056 13.623 1.00 87.25 84 ASP A N 1
ATOM 610 C CA . ASP A 1 84 ? -1.255 7.592 13.271 1.00 87.25 84 ASP A CA 1
ATOM 611 C C . ASP A 1 84 ? -1.001 7.785 11.778 1.00 87.25 84 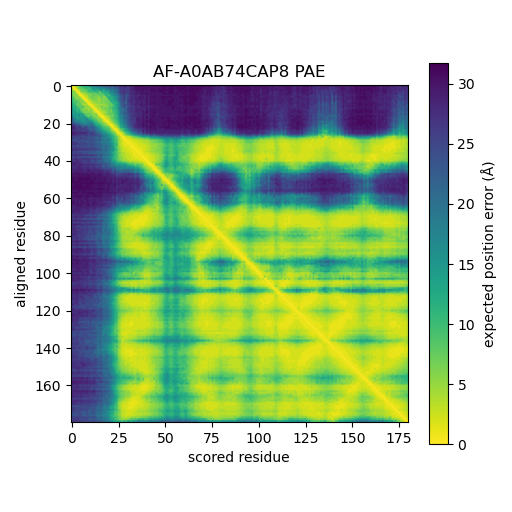ASP A C 1
ATOM 613 O O . ASP A 1 84 ? -1.923 7.837 10.963 1.00 87.25 84 ASP A O 1
ATOM 617 N N . THR A 1 85 ? 0.264 7.950 11.416 1.00 91.06 85 THR A N 1
ATOM 618 C CA . THR A 1 85 ? 0.705 7.972 10.025 1.00 91.06 85 THR A CA 1
ATOM 619 C C . THR A 1 85 ? 1.936 7.103 9.891 1.00 91.06 85 THR A C 1
ATOM 621 O O . THR A 1 85 ? 2.938 7.306 10.574 1.00 91.06 85 THR A O 1
ATOM 624 N N . LEU A 1 86 ? 1.844 6.123 9.005 1.00 90.81 86 LEU A N 1
ATOM 625 C CA . LEU A 1 86 ? 2.800 5.039 8.907 1.00 90.81 86 LEU A CA 1
ATOM 626 C C . LEU A 1 86 ? 3.150 4.781 7.453 1.00 90.81 86 LEU A C 1
ATOM 628 O O . LEU A 1 86 ? 2.271 4.510 6.641 1.00 90.81 86 LEU A O 1
ATOM 632 N N . THR A 1 87 ? 4.442 4.783 7.154 1.00 91.38 87 THR A N 1
ATOM 633 C CA . THR A 1 87 ? 4.957 4.343 5.860 1.00 91.38 87 THR A CA 1
ATOM 634 C C . THR A 1 87 ? 5.418 2.895 5.955 1.00 91.38 87 THR A C 1
ATOM 636 O O . THR A 1 87 ? 6.164 2.511 6.863 1.00 91.38 87 THR A O 1
ATOM 639 N N . CYS A 1 88 ? 4.955 2.089 5.010 1.00 90.94 88 CYS A N 1
ATOM 640 C CA . CYS A 1 88 ? 5.268 0.679 4.872 1.00 90.94 88 CYS A CA 1
ATOM 641 C C . CYS A 1 88 ? 5.800 0.446 3.468 1.00 90.94 88 CYS A C 1
ATOM 643 O O . CYS A 1 88 ? 5.322 1.056 2.517 1.00 90.94 88 CYS A O 1
ATOM 645 N N . GLY A 1 89 ? 6.737 -0.477 3.316 1.00 89.62 89 GLY A N 1
ATOM 646 C CA . GLY A 1 89 ? 7.246 -0.783 1.996 1.00 89.62 89 GLY A CA 1
ATOM 647 C C . GLY A 1 89 ? 8.332 -1.832 2.011 1.00 89.62 89 GLY A C 1
ATOM 648 O O . GLY A 1 89 ? 8.829 -2.244 3.061 1.00 89.62 89 GLY A O 1
ATOM 649 N N . ALA A 1 90 ? 8.690 -2.260 0.816 1.00 87.25 90 ALA A N 1
ATOM 650 C CA . ALA A 1 90 ? 9.827 -3.119 0.577 1.00 87.25 90 ALA A CA 1
ATOM 651 C C . ALA A 1 90 ? 10.512 -2.678 -0.708 1.00 87.25 90 ALA A C 1
ATOM 653 O O . ALA A 1 90 ? 9.876 -2.161 -1.624 1.00 87.25 90 ALA A O 1
ATOM 654 N N . SER A 1 91 ? 11.810 -2.928 -0.767 1.00 84.19 91 SER A N 1
ATOM 655 C CA . SER A 1 91 ? 12.573 -2.849 -1.999 1.00 84.19 91 SER A CA 1
ATOM 656 C C . SER A 1 91 ? 13.307 -4.167 -2.183 1.00 84.19 91 SER A C 1
ATOM 658 O O . SER A 1 91 ? 13.824 -4.728 -1.212 1.00 84.19 91 SER A O 1
ATOM 660 N N . ASP A 1 92 ? 13.298 -4.671 -3.410 1.00 76.94 92 ASP A N 1
ATOM 661 C CA . ASP A 1 92 ? 14.089 -5.810 -3.828 1.00 76.94 92 ASP A CA 1
ATOM 662 C C . ASP A 1 92 ? 15.192 -5.363 -4.801 1.00 76.94 92 ASP A C 1
ATOM 664 O O . ASP A 1 92 ? 14.907 -5.004 -5.949 1.00 76.94 92 ASP A O 1
ATOM 668 N N . PRO A 1 93 ? 16.466 -5.417 -4.380 1.00 63.91 93 PRO A N 1
ATOM 669 C CA . PRO A 1 93 ? 17.603 -5.119 -5.242 1.00 63.91 93 PRO A CA 1
ATOM 670 C C . PRO A 1 93 ? 17.869 -6.159 -6.344 1.00 63.91 93 PRO A C 1
ATOM 672 O O . PRO A 1 93 ? 18.886 -6.055 -7.024 1.00 63.91 93 PRO A O 1
ATOM 675 N N . GLY A 1 94 ? 17.001 -7.161 -6.515 1.00 61.69 94 GLY A N 1
ATOM 676 C CA . GLY A 1 94 ? 17.196 -8.286 -7.429 1.00 61.69 94 GLY A CA 1
ATOM 677 C C . GLY A 1 94 ? 17.745 -9.518 -6.707 1.00 61.69 94 GLY A C 1
ATOM 678 O O . GLY A 1 94 ? 18.566 -10.253 -7.243 1.00 61.69 94 GLY A O 1
ATOM 679 N N . SER A 1 95 ? 17.348 -9.728 -5.455 1.00 56.59 95 SER A N 1
ATOM 680 C CA . SER A 1 95 ? 17.735 -10.904 -4.674 1.00 56.59 95 SER A CA 1
ATOM 681 C C . SER A 1 95 ? 17.401 -12.221 -5.394 1.00 56.59 95 SER A C 1
ATOM 683 O O . SER A 1 95 ? 16.522 -12.285 -6.252 1.00 56.59 95 SER A O 1
ATOM 685 N N . VAL A 1 96 ? 18.121 -13.297 -5.059 1.00 58.00 96 VAL A N 1
ATOM 686 C CA . VAL A 1 96 ? 17.827 -14.655 -5.540 1.00 58.00 96 VAL A CA 1
ATOM 687 C C . VAL A 1 96 ? 17.616 -15.560 -4.316 1.00 58.00 96 VAL A C 1
ATOM 689 O O . VAL A 1 96 ? 18.586 -15.859 -3.625 1.00 58.00 96 VAL A O 1
ATOM 692 N N . PRO A 1 97 ? 16.380 -16.012 -4.021 1.00 61.97 97 PRO A N 1
ATOM 693 C CA . PRO A 1 97 ? 15.152 -15.753 -4.771 1.00 61.97 97 PRO A CA 1
ATOM 694 C C . PRO A 1 97 ? 14.644 -14.318 -4.583 1.00 61.97 97 PRO A C 1
ATOM 696 O O . PRO A 1 97 ? 14.702 -13.778 -3.480 1.00 61.97 97 PRO A O 1
ATOM 699 N N . ALA A 1 98 ? 14.095 -13.747 -5.655 1.00 66.25 98 ALA A N 1
ATOM 700 C CA . ALA A 1 98 ? 13.520 -12.409 -5.627 1.00 66.25 98 ALA A CA 1
ATOM 701 C C . ALA A 1 98 ? 12.267 -12.384 -4.744 1.00 66.25 98 ALA A C 1
ATOM 703 O O . ALA A 1 98 ? 11.444 -13.308 -4.755 1.00 66.25 98 ALA A O 1
ATOM 704 N N . ARG A 1 99 ? 12.097 -11.304 -3.989 1.00 73.31 99 ARG A N 1
ATOM 705 C CA . ARG A 1 99 ? 10.849 -10.969 -3.314 1.00 73.31 99 ARG A CA 1
ATOM 706 C C . ARG A 1 99 ? 9.811 -10.603 -4.372 1.00 73.31 99 ARG A C 1
ATOM 708 O O . ARG A 1 99 ? 10.016 -9.712 -5.184 1.00 73.31 99 ARG A O 1
ATOM 715 N N . ALA A 1 100 ? 8.642 -11.233 -4.299 1.00 76.56 100 ALA A N 1
ATOM 716 C CA . ALA A 1 100 ? 7.521 -10.875 -5.160 1.00 76.56 100 ALA A CA 1
ATOM 717 C C . ALA A 1 100 ? 7.018 -9.449 -4.853 1.00 76.56 100 ALA A C 1
ATOM 719 O O . ALA A 1 100 ? 6.496 -9.187 -3.764 1.00 76.56 100 ALA A O 1
ATOM 720 N N . ILE A 1 101 ? 7.185 -8.540 -5.817 1.00 82.56 101 ILE A N 1
ATOM 721 C CA . ILE A 1 101 ? 6.615 -7.189 -5.843 1.00 82.56 101 ILE A CA 1
ATOM 722 C C . ILE A 1 101 ? 6.045 -6.976 -7.261 1.00 82.56 101 ILE A C 1
ATOM 724 O O . ILE A 1 101 ? 6.819 -6.994 -8.214 1.00 82.56 101 ILE A O 1
ATOM 728 N N . PRO A 1 102 ? 4.726 -6.782 -7.452 1.00 85.94 102 PRO A N 1
ATOM 729 C CA . PRO A 1 102 ? 3.667 -6.720 -6.446 1.00 85.94 102 PRO A CA 1
ATOM 730 C C . PRO A 1 102 ? 3.435 -8.077 -5.757 1.00 85.94 102 PRO A C 1
ATOM 732 O O . PRO A 1 102 ? 3.865 -9.125 -6.236 1.00 85.94 102 PRO A O 1
ATOM 735 N N . GLY A 1 103 ? 2.789 -8.049 -4.595 1.00 86.19 103 GLY A N 1
ATOM 736 C CA . GLY A 1 103 ? 2.611 -9.201 -3.718 1.00 86.19 103 GLY A CA 1
ATOM 737 C C . GLY A 1 103 ? 2.423 -8.772 -2.265 1.00 86.19 103 GLY A C 1
ATOM 738 O O . GLY A 1 103 ? 1.816 -7.743 -1.977 1.00 86.19 103 GLY A O 1
ATOM 739 N N . GLY A 1 104 ? 2.940 -9.563 -1.333 1.00 84.31 104 GLY A N 1
ATOM 740 C CA . GLY A 1 104 ? 2.898 -9.256 0.093 1.00 84.31 104 GLY A CA 1
ATOM 741 C C . GLY A 1 104 ? 2.992 -10.515 0.956 1.00 84.31 104 GLY A C 1
ATOM 742 O O . GLY A 1 104 ? 3.037 -11.624 0.419 1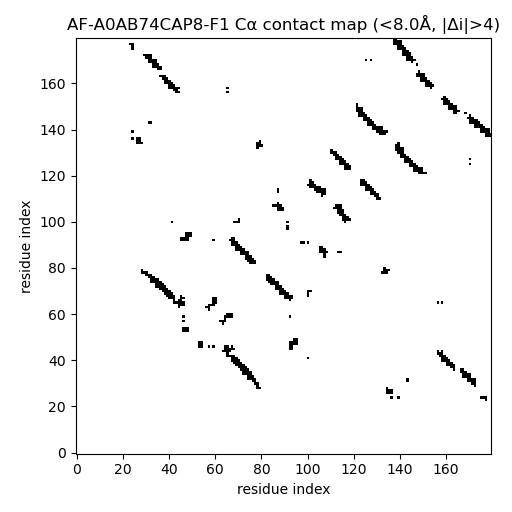.00 84.31 104 GLY A O 1
ATOM 743 N N . PRO A 1 105 ? 3.038 -10.364 2.290 1.00 91.12 105 PRO A N 1
ATOM 744 C CA . PRO A 1 105 ? 2.848 -9.117 3.037 1.00 91.12 105 PRO A CA 1
ATOM 745 C C . PRO A 1 105 ? 4.101 -8.222 3.097 1.00 91.12 105 PRO A C 1
ATOM 747 O O . PRO A 1 105 ? 5.232 -8.696 3.237 1.00 91.12 105 PRO A O 1
ATOM 750 N N . PHE A 1 106 ? 3.890 -6.906 3.048 1.00 91.94 106 PHE A N 1
ATOM 751 C CA . PHE A 1 106 ? 4.902 -5.876 3.277 1.00 91.94 106 PHE A CA 1
ATOM 752 C C . PHE A 1 106 ? 4.712 -5.278 4.666 1.00 91.94 106 PHE A C 1
ATOM 754 O O . PHE A 1 106 ? 3.760 -4.541 4.924 1.00 91.94 106 PHE A O 1
ATOM 761 N N . ASN A 1 107 ? 5.615 -5.637 5.576 1.00 90.31 107 ASN A N 1
ATOM 762 C CA . ASN A 1 107 ? 5.522 -5.231 6.970 1.00 90.31 107 ASN A CA 1
ATOM 763 C C . ASN A 1 107 ? 5.850 -3.751 7.138 1.00 90.31 107 ASN A C 1
ATOM 765 O O . ASN A 1 107 ? 6.851 -3.237 6.640 1.00 90.31 107 ASN A O 1
ATOM 769 N N . CYS A 1 108 ? 5.033 -3.090 7.934 1.00 88.12 108 CYS A N 1
ATOM 770 C CA . CYS A 1 108 ? 5.321 -1.784 8.473 1.00 88.12 108 CYS A CA 1
ATOM 771 C C . CYS A 1 108 ? 6.256 -1.930 9.684 1.00 88.12 108 CYS A C 1
ATOM 773 O O . CYS A 1 108 ? 6.262 -2.959 10.362 1.00 88.12 108 CYS A O 1
ATOM 775 N N . ARG A 1 109 ? 7.011 -0.884 10.044 1.00 76.69 109 ARG A N 1
ATOM 776 C CA . ARG A 1 109 ? 7.921 -0.915 11.215 1.00 76.69 109 ARG A CA 1
ATOM 777 C C . ARG A 1 109 ? 7.210 -1.050 12.577 1.00 76.69 109 ARG A C 1
ATOM 779 O O . ARG A 1 109 ? 7.860 -0.964 13.613 1.00 76.69 109 ARG A O 1
ATOM 786 N N . SER A 1 110 ? 5.890 -1.226 12.605 1.00 68.25 110 SER A N 1
ATOM 787 C CA . SER A 1 110 ? 5.069 -1.080 13.802 1.00 68.25 110 SER A CA 1
ATOM 788 C C . SER A 1 110 ? 4.054 -2.214 13.964 1.00 68.25 110 SER A C 1
ATOM 790 O O . SER A 1 110 ? 3.259 -2.467 13.063 1.00 68.25 110 SER A O 1
ATOM 792 N N . LEU A 1 111 ? 4.080 -2.850 15.144 1.00 74.31 111 LEU A N 1
ATOM 793 C CA . LEU A 1 111 ? 3.013 -3.670 15.747 1.00 74.31 111 LEU A CA 1
ATOM 794 C C . LEU A 1 111 ? 2.380 -4.769 14.867 1.00 74.31 111 LEU A C 1
ATOM 796 O O . LEU A 1 111 ? 1.248 -5.169 15.115 1.00 74.31 111 LEU A O 1
ATOM 800 N N . GLY A 1 112 ? 3.102 -5.284 13.868 1.00 86.62 112 GLY A N 1
ATOM 801 C CA . GLY A 1 112 ? 2.605 -6.339 12.971 1.00 86.62 112 GLY A CA 1
ATOM 802 C C . GLY A 1 112 ? 1.697 -5.840 11.841 1.00 86.62 112 GLY A C 1
ATOM 803 O O . GLY A 1 112 ? 1.120 -6.651 11.117 1.00 86.62 112 GLY A O 1
ATOM 804 N N . ARG A 1 113 ? 1.584 -4.517 11.673 1.00 92.69 113 ARG A N 1
ATOM 805 C CA . ARG A 1 113 ? 0.864 -3.894 10.558 1.00 92.69 113 ARG A CA 1
ATOM 806 C C . ARG A 1 113 ? 1.552 -4.231 9.255 1.00 92.69 113 ARG A C 1
ATOM 808 O O . ARG A 1 113 ? 2.783 -4.223 9.182 1.00 92.69 113 ARG A O 1
ATOM 815 N N . HIS A 1 114 ? 0.768 -4.535 8.239 1.00 94.38 114 HIS A N 1
ATOM 816 C CA . HIS A 1 114 ? 1.290 -4.908 6.936 1.00 94.38 114 HIS A CA 1
ATOM 817 C C . HIS A 1 114 ? 0.253 -4.656 5.853 1.00 94.38 114 HIS A C 1
ATOM 819 O O . HIS A 1 114 ? -0.933 -4.497 6.138 1.00 94.38 114 HIS A O 1
ATOM 825 N N . PHE A 1 115 ? 0.707 -4.648 4.606 1.00 95.19 115 PHE A N 1
ATOM 826 C CA . PHE A 1 115 ? -0.189 -4.596 3.462 1.00 95.19 115 PHE A CA 1
ATOM 827 C C . PHE A 1 115 ? 0.192 -5.604 2.380 1.00 95.19 115 PHE A C 1
ATOM 829 O O . PHE A 1 115 ? 1.323 -6.087 2.322 1.00 95.19 115 PHE A O 1
ATOM 836 N N . ILE A 1 116 ? -0.768 -5.910 1.519 1.00 95.38 116 ILE A N 1
ATOM 837 C CA . ILE A 1 116 ? -0.618 -6.686 0.293 1.00 95.38 116 ILE A CA 1
ATOM 838 C C . ILE A 1 116 ? -1.044 -5.775 -0.851 1.00 95.38 116 ILE A C 1
ATOM 840 O O . ILE A 1 116 ? -2.031 -5.051 -0.737 1.00 95.38 116 ILE A O 1
ATOM 844 N N . PHE A 1 117 ? -0.286 -5.799 -1.938 1.00 95.44 117 PHE A N 1
ATOM 845 C CA . PHE A 1 117 ? -0.547 -4.999 -3.122 1.00 95.44 117 PHE A CA 1
ATOM 846 C C . PHE A 1 117 ? -0.574 -5.892 -4.356 1.00 95.44 117 PHE A C 1
ATOM 848 O O . PHE A 1 117 ? 0.341 -6.688 -4.568 1.00 95.44 117 PHE A O 1
ATOM 855 N N . THR A 1 118 ? -1.605 -5.747 -5.180 1.00 94.62 118 THR A N 1
ATOM 856 C CA . THR A 1 118 ? -1.731 -6.422 -6.473 1.00 94.62 118 THR A CA 1
ATOM 857 C C . THR A 1 118 ? -2.064 -5.416 -7.566 1.00 94.62 118 THR A C 1
ATOM 859 O O . THR A 1 118 ? -2.567 -4.324 -7.302 1.00 94.62 118 THR A O 1
ATOM 862 N N . VAL A 1 119 ? -1.742 -5.779 -8.808 1.00 92.00 119 VAL A N 1
ATOM 863 C CA . VAL A 1 119 ? -1.870 -4.898 -9.973 1.00 92.00 119 VAL A CA 1
ATOM 864 C C . VAL A 1 119 ? -2.635 -5.604 -11.075 1.00 92.00 119 VAL A C 1
ATOM 866 O O . VAL A 1 119 ? -2.328 -6.749 -11.408 1.00 92.00 119 VAL A O 1
ATOM 869 N N . ASN A 1 120 ? -3.578 -4.887 -11.678 1.00 92.19 120 ASN A N 1
ATOM 870 C CA . ASN A 1 120 ? -4.271 -5.279 -12.893 1.00 92.19 120 ASN A CA 1
ATOM 871 C C . ASN A 1 120 ? -4.237 -4.121 -13.904 1.00 92.19 120 ASN A C 1
ATOM 873 O O . ASN A 1 120 ? -5.067 -3.215 -13.877 1.00 92.19 120 ASN A O 1
ATOM 877 N N . GLY A 1 121 ? -3.238 -4.119 -14.791 1.00 87.88 121 GLY A N 1
ATOM 878 C CA . GLY A 1 121 ? -3.011 -2.998 -15.706 1.00 87.88 121 GLY A CA 1
ATOM 879 C C . GLY A 1 121 ? -2.596 -1.735 -14.947 1.00 87.88 121 GLY A C 1
ATOM 880 O O . GLY A 1 121 ? -1.531 -1.714 -14.335 1.00 87.88 121 GLY A O 1
ATOM 881 N N . THR A 1 122 ? -3.425 -0.692 -15.001 1.00 89.62 122 THR A N 1
ATOM 882 C CA . THR A 1 122 ? -3.241 0.566 -14.253 1.00 89.62 122 THR A CA 1
ATOM 883 C C . THR A 1 122 ? -4.032 0.605 -12.947 1.00 89.62 122 THR A C 1
ATOM 885 O O . THR A 1 122 ? -3.946 1.585 -12.217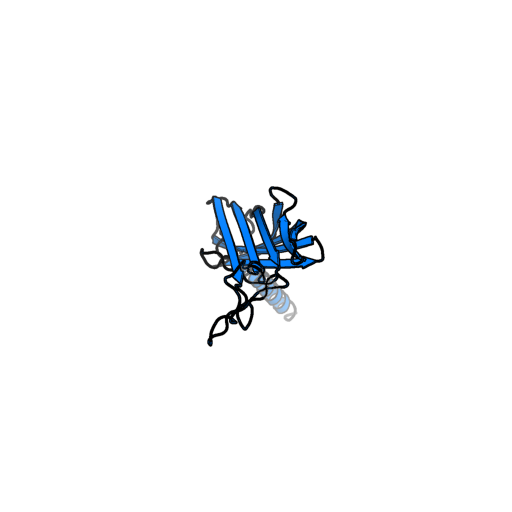 1.00 89.62 122 THR A O 1
ATOM 888 N N . GLU A 1 123 ? -4.804 -0.435 -12.635 1.00 93.75 123 GLU A N 1
ATOM 889 C CA . GLU A 1 123 ? -5.562 -0.529 -11.390 1.00 93.75 123 GLU A CA 1
ATOM 890 C C . GLU A 1 123 ? -4.725 -1.238 -10.319 1.00 93.75 123 GLU A C 1
ATOM 892 O O . GLU A 1 123 ? -4.202 -2.337 -10.531 1.00 93.75 123 GLU A O 1
ATOM 897 N N . GLY A 1 124 ? -4.573 -0.587 -9.168 1.00 93.75 124 GLY A N 1
ATOM 898 C CA . GLY A 1 124 ? -3.935 -1.135 -7.980 1.00 93.75 124 GLY A CA 1
ATOM 899 C C . GLY A 1 124 ? -4.986 -1.574 -6.970 1.00 93.75 124 GLY A C 1
ATOM 900 O O . GLY A 1 124 ? -5.937 -0.844 -6.709 1.00 93.75 124 GLY A O 1
ATOM 901 N N . THR A 1 125 ? -4.813 -2.751 -6.373 1.00 95.50 125 THR A N 1
ATOM 902 C CA . THR A 1 125 ? -5.599 -3.188 -5.210 1.00 95.50 125 THR A CA 1
ATOM 903 C C . THR A 1 125 ? -4.689 -3.284 -3.999 1.00 95.50 125 THR A C 1
ATOM 905 O O . THR A 1 125 ? -3.605 -3.870 -4.067 1.00 95.50 125 THR A O 1
ATOM 908 N N . LEU A 1 126 ? -5.131 -2.711 -2.883 1.00 95.19 126 LEU A N 1
ATOM 909 C CA . LEU A 1 126 ? -4.391 -2.682 -1.631 1.00 95.19 126 LEU A CA 1
ATOM 910 C C . LEU A 1 126 ? -5.232 -3.283 -0.508 1.00 95.19 126 LEU A C 1
ATOM 912 O O . LEU A 1 126 ? -6.341 -2.825 -0.243 1.00 95.19 126 LEU A O 1
ATOM 916 N N . THR A 1 127 ? -4.678 -4.290 0.165 1.00 96.00 127 THR A N 1
ATOM 917 C CA . THR A 1 127 ? -5.217 -4.844 1.410 1.00 96.00 127 THR A CA 1
ATOM 918 C C . THR A 1 127 ? -4.290 -4.448 2.547 1.00 96.00 127 THR A C 1
ATOM 920 O O . THR A 1 127 ? -3.120 -4.814 2.525 1.00 96.00 127 THR A O 1
ATOM 923 N N . TYR A 1 128 ? -4.781 -3.717 3.541 1.00 94.88 128 TYR A N 1
ATOM 924 C CA . TYR A 1 128 ? -3.998 -3.260 4.691 1.00 94.88 128 TYR A CA 1
ATOM 925 C C . TYR A 1 128 ? -4.569 -3.824 5.987 1.00 94.88 128 TYR A C 1
ATOM 927 O O . TYR A 1 128 ? -5.778 -3.810 6.190 1.00 94.88 128 TYR A O 1
ATOM 935 N N . VAL A 1 129 ? -3.702 -4.312 6.871 1.00 94.75 129 VAL A N 1
ATOM 936 C CA . VAL A 1 129 ? -4.101 -4.945 8.130 1.00 94.75 129 VAL A CA 1
ATOM 937 C C . VAL A 1 129 ? -3.569 -4.141 9.313 1.00 94.75 129 VAL A C 1
ATOM 939 O O . VAL A 1 129 ? -2.356 -3.997 9.490 1.00 94.75 129 VAL A O 1
ATOM 942 N N . GLU A 1 130 ? -4.490 -3.672 10.155 1.00 93.00 130 GLU A N 1
ATOM 943 C CA . GLU A 1 130 ? -4.230 -3.108 11.481 1.00 93.00 130 GLU A CA 1
ATOM 944 C C . GLU A 1 130 ? -4.610 -4.152 12.542 1.00 93.00 130 GLU A C 1
ATOM 946 O O . GLU A 1 130 ? -5.791 -4.301 12.861 1.00 93.00 130 GLU A O 1
ATOM 951 N N . PRO A 1 131 ? -3.647 -4.912 13.091 1.00 92.25 131 PRO A N 1
ATOM 952 C CA . PRO A 1 131 ? -3.941 -6.002 14.010 1.00 92.25 131 PRO A CA 1
ATOM 953 C C . PRO A 1 131 ? -4.316 -5.529 15.416 1.00 92.25 131 PRO A C 1
ATOM 955 O O . PRO A 1 131 ? -4.760 -6.343 16.216 1.00 92.25 131 PRO A O 1
ATOM 958 N N . ASN A 1 132 ? -4.109 -4.254 15.762 1.00 89.75 132 ASN A N 1
ATOM 959 C CA . ASN A 1 132 ? -4.304 -3.743 17.120 1.00 89.75 132 ASN A CA 1
ATOM 960 C C . ASN A 1 132 ? -5.152 -2.461 17.149 1.00 89.75 132 ASN A C 1
ATOM 962 O O . ASN A 1 132 ? -4.876 -1.542 17.926 1.00 89.75 132 ASN A O 1
ATOM 966 N N . PHE A 1 133 ? -6.208 -2.393 16.337 1.00 89.75 133 PHE A N 1
ATOM 967 C CA . PHE A 1 133 ? -7.129 -1.261 16.331 1.00 89.75 133 PHE A CA 1
ATOM 968 C C . PHE A 1 133 ? -7.791 -1.092 17.706 1.00 89.75 133 PHE A C 1
ATOM 970 O O . PHE A 1 133 ? -8.319 -2.044 18.282 1.00 89.75 133 PHE A O 1
ATOM 977 N N . ILE A 1 134 ? -7.756 0.123 18.260 1.00 87.75 134 ILE A N 1
ATOM 978 C CA . ILE A 1 134 ? -8.259 0.399 19.611 1.00 87.75 134 ILE A CA 1
ATOM 979 C C . ILE A 1 134 ? -9.731 0.803 19.526 1.00 87.75 134 ILE A C 1
ATOM 981 O O . ILE A 1 134 ? -10.072 1.857 18.989 1.00 87.75 134 ILE A O 1
ATOM 985 N N . CYS A 1 135 ? -10.593 -0.014 20.124 1.00 83.81 135 CYS A N 1
ATOM 986 C CA . CYS A 1 135 ? -12.026 0.219 20.243 1.00 83.81 135 CYS A CA 1
ATOM 987 C C . CYS A 1 135 ? -12.391 0.622 21.689 1.00 83.81 135 CYS A C 1
ATOM 989 O O . CYS A 1 135 ? -11.674 0.282 22.632 1.00 83.81 135 CYS A O 1
ATOM 991 N N . PRO A 1 136 ? -13.547 1.270 21.931 1.00 81.12 136 PRO A N 1
ATOM 992 C CA . PRO A 1 136 ? -13.965 1.642 23.289 1.00 81.12 136 PRO A CA 1
ATOM 993 C C . PRO A 1 136 ? -14.107 0.469 24.277 1.00 81.12 136 PRO A C 1
ATOM 995 O O . PRO A 1 136 ? -13.983 0.666 25.481 1.00 81.12 136 PRO A O 1
ATOM 998 N N . LYS A 1 137 ? -14.394 -0.743 23.782 1.00 79.38 137 LYS A N 1
ATOM 999 C CA . LYS A 1 137 ? -14.635 -1.949 24.598 1.00 79.38 137 LYS A CA 1
ATOM 1000 C C . LYS A 1 137 ? -13.543 -3.019 24.470 1.00 79.38 137 LYS A C 1
ATOM 1002 O O . LYS A 1 137 ? -13.740 -4.130 24.947 1.00 79.38 137 LYS A O 1
ATOM 1007 N N . GLY A 1 138 ? -12.423 -2.718 23.815 1.00 85.25 138 GLY A N 1
ATOM 1008 C CA . GLY A 1 138 ? -11.370 -3.703 23.570 1.00 85.25 138 GLY A CA 1
ATOM 1009 C C . GLY A 1 138 ? -10.515 -3.354 22.362 1.00 85.25 138 GLY A C 1
ATOM 1010 O O . GLY A 1 138 ? -10.391 -2.187 21.991 1.00 85.25 138 GLY A O 1
ATOM 1011 N N . ARG A 1 139 ? -9.926 -4.368 21.736 1.00 88.62 139 ARG A N 1
ATOM 1012 C CA . ARG A 1 139 ? -9.174 -4.214 20.492 1.00 88.62 139 ARG A CA 1
ATOM 1013 C C . ARG A 1 139 ? -9.810 -5.035 19.379 1.00 88.62 139 ARG A C 1
ATOM 1015 O O . ARG A 1 139 ? -10.551 -5.980 19.638 1.00 88.62 139 ARG A O 1
ATOM 1022 N N . ALA A 1 140 ? -9.514 -4.660 18.147 1.00 90.62 140 ALA A N 1
ATOM 1023 C CA . ALA A 1 140 ? -9.886 -5.418 16.969 1.00 90.62 140 ALA A CA 1
ATOM 1024 C C . ALA A 1 140 ? -8.704 -5.498 16.003 1.00 90.62 140 ALA A C 1
ATOM 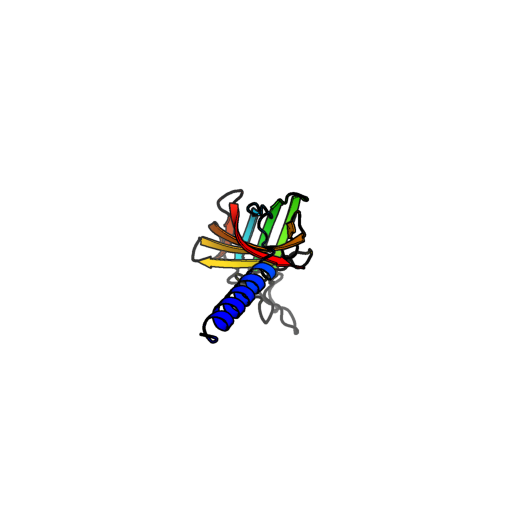1026 O O . ALA A 1 140 ? -7.907 -4.567 15.906 1.00 90.62 140 ALA A O 1
ATOM 1027 N N . GLN A 1 141 ? -8.623 -6.598 15.272 1.00 93.12 141 GLN A N 1
ATOM 1028 C CA . GLN A 1 141 ? -7.923 -6.624 14.005 1.00 93.12 141 GLN A CA 1
ATOM 1029 C C . GLN A 1 141 ? -8.875 -6.092 12.936 1.00 93.12 141 GLN A C 1
ATOM 1031 O O . GLN A 1 141 ? -10.019 -6.539 12.845 1.00 93.12 141 GLN A O 1
ATOM 1036 N N . VAL A 1 142 ? -8.399 -5.148 12.134 1.00 93.31 142 VAL A N 1
ATOM 1037 C CA . VAL A 1 142 ? -9.142 -4.601 11.004 1.00 93.31 142 VAL A CA 1
ATOM 1038 C C . VAL A 1 142 ? -8.372 -4.862 9.722 1.00 93.31 142 VAL A C 1
ATOM 1040 O O . VAL A 1 142 ? -7.201 -4.493 9.610 1.00 93.31 142 VAL A O 1
ATOM 1043 N N . THR A 1 143 ? -9.057 -5.454 8.754 1.00 95.62 143 THR A N 1
ATOM 1044 C CA . THR A 1 143 ? -8.605 -5.575 7.373 1.00 95.62 143 THR A CA 1
ATOM 1045 C C . THR A 1 143 ? -9.310 -4.513 6.546 1.00 95.62 143 THR A C 1
ATOM 1047 O O . THR A 1 143 ? -10.536 -4.424 6.554 1.00 95.62 143 THR A O 1
ATOM 1050 N N . TYR A 1 144 ? -8.533 -3.711 5.833 1.00 95.75 144 TYR A N 1
ATOM 1051 C CA . TYR A 1 144 ? -9.007 -2.686 4.917 1.00 95.75 144 TYR A CA 1
ATOM 1052 C C . TYR A 1 144 ? -8.707 -3.088 3.481 1.00 95.75 144 TYR A C 1
ATOM 1054 O O . TYR A 1 144 ? -7.631 -3.628 3.216 1.00 95.75 144 TYR A O 1
ATOM 1062 N N . VAL A 1 145 ? -9.611 -2.779 2.554 1.00 96.44 145 VAL A N 1
ATOM 1063 C CA . VAL A 1 145 ? -9.435 -3.047 1.123 1.00 96.44 145 VAL A CA 1
ATOM 1064 C C . VAL A 1 145 ? -9.826 -1.817 0.311 1.00 96.44 145 VAL A C 1
ATOM 1066 O O . VAL A 1 145 ? -10.766 -1.098 0.644 1.00 96.44 145 VAL A O 1
ATOM 1069 N N . GLY A 1 146 ? -9.096 -1.566 -0.770 1.00 95.81 146 GLY A N 1
ATOM 1070 C CA . GLY A 1 146 ? -9.440 -0.520 -1.721 1.00 95.81 146 GLY A CA 1
ATOM 1071 C C . GLY A 1 146 ? -8.767 -0.726 -3.067 1.00 95.81 146 GLY A C 1
ATOM 1072 O O . GLY A 1 146 ? -7.724 -1.380 -3.170 1.00 95.81 146 GLY A O 1
ATOM 1073 N N . LEU A 1 147 ? -9.399 -0.158 -4.090 1.00 95.25 147 LEU A N 1
ATOM 1074 C CA . LEU A 1 147 ? -8.912 -0.125 -5.460 1.00 95.25 147 LEU A CA 1
ATOM 1075 C C . LEU A 1 147 ? -8.682 1.330 -5.860 1.00 95.25 147 LEU A C 1
ATOM 1077 O O . LEU A 1 147 ? -9.444 2.210 -5.460 1.00 95.25 147 LEU A O 1
ATOM 1081 N N . PHE A 1 148 ? -7.630 1.582 -6.628 1.00 94.31 148 PHE A N 1
ATOM 1082 C CA . PHE A 1 148 ? -7.274 2.924 -7.074 1.00 94.31 148 PHE A CA 1
ATOM 1083 C C . PHE A 1 148 ? -6.564 2.878 -8.426 1.00 94.31 148 PHE A C 1
ATOM 1085 O O . PHE A 1 148 ? -5.880 1.910 -8.765 1.00 94.31 148 PHE A O 1
ATOM 1092 N N . GLU A 1 149 ? -6.714 3.949 -9.199 1.00 94.62 149 GLU A N 1
ATOM 1093 C CA . GLU A 1 149 ? -5.998 4.111 -10.459 1.00 94.62 149 GLU A CA 1
ATOM 1094 C C . GLU A 1 149 ? -4.573 4.608 -10.211 1.00 94.62 149 GLU A C 1
ATOM 1096 O O . GLU A 1 149 ? -4.325 5.472 -9.359 1.00 94.62 149 GLU A O 1
ATOM 1101 N N . MET A 1 150 ? -3.636 4.108 -11.007 1.00 94.50 150 MET A N 1
ATOM 1102 C CA . MET A 1 150 ? -2.234 4.498 -10.975 1.00 94.50 150 MET A CA 1
ATOM 1103 C C . MET A 1 150 ? -1.796 5.142 -12.287 1.00 94.50 150 MET A C 1
ATOM 1105 O O . MET A 1 150 ? -2.088 4.643 -13.376 1.00 94.50 150 MET A O 1
ATOM 1109 N N . GLU A 1 151 ? -0.985 6.188 -12.170 1.00 94.44 151 GLU A N 1
ATOM 1110 C CA . GLU A 1 151 ? -0.269 6.785 -13.289 1.00 94.44 151 GLU A CA 1
ATOM 1111 C C . GLU A 1 151 ? 1.145 6.212 -13.350 1.00 94.44 151 GLU A C 1
ATOM 1113 O O . GLU A 1 151 ? 1.928 6.355 -12.409 1.00 94.44 151 GLU A O 1
ATOM 1118 N N . CYS A 1 152 ? 1.481 5.563 -14.466 1.00 91.44 152 CYS A N 1
ATOM 1119 C CA . CYS A 1 152 ? 2.781 4.930 -14.664 1.00 91.44 152 CYS A CA 1
ATOM 1120 C C . CYS A 1 152 ? 3.630 5.693 -15.683 1.00 91.44 152 CYS A C 1
ATOM 1122 O O . CYS A 1 152 ? 3.220 5.910 -16.824 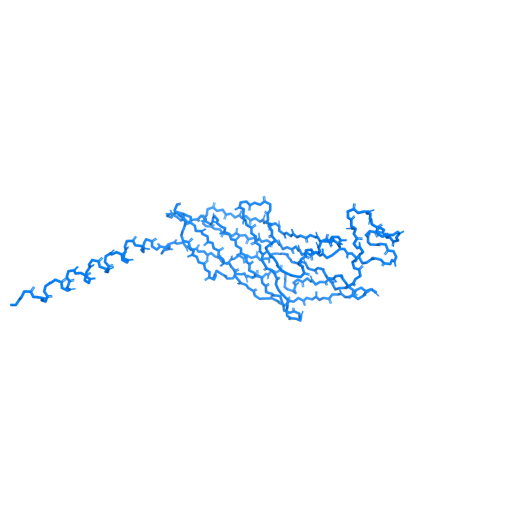1.00 91.44 152 CYS A O 1
ATOM 1124 N N . VAL A 1 153 ? 4.857 6.031 -15.291 1.00 90.75 153 VAL A N 1
ATOM 1125 C CA . VAL A 1 153 ? 5.884 6.592 -16.171 1.00 90.75 153 VAL A CA 1
ATOM 1126 C C . VAL A 1 153 ? 6.921 5.519 -16.470 1.00 90.75 153 VAL A C 1
ATOM 1128 O O . VAL A 1 153 ? 7.415 4.848 -15.563 1.00 90.75 153 VAL A O 1
ATOM 1131 N N . PHE A 1 154 ? 7.262 5.381 -17.750 1.00 86.38 154 PHE A N 1
ATOM 1132 C CA . PHE A 1 154 ? 8.263 4.428 -18.213 1.00 86.38 154 PHE A CA 1
ATOM 1133 C C . PHE A 1 154 ? 9.598 5.121 -18.456 1.00 86.38 154 PHE A C 1
ATOM 1135 O O . PHE A 1 154 ? 9.660 6.152 -19.132 1.00 86.38 154 PHE A O 1
ATOM 1142 N N . ASP A 1 155 ? 10.674 4.543 -17.931 1.00 80.69 155 ASP A N 1
ATOM 1143 C CA . ASP A 1 155 ? 12.025 5.007 -18.226 1.00 80.69 155 ASP A CA 1
ATOM 1144 C C . ASP A 1 155 ? 12.552 4.443 -19.565 1.00 80.69 155 ASP A C 1
ATOM 1146 O O . ASP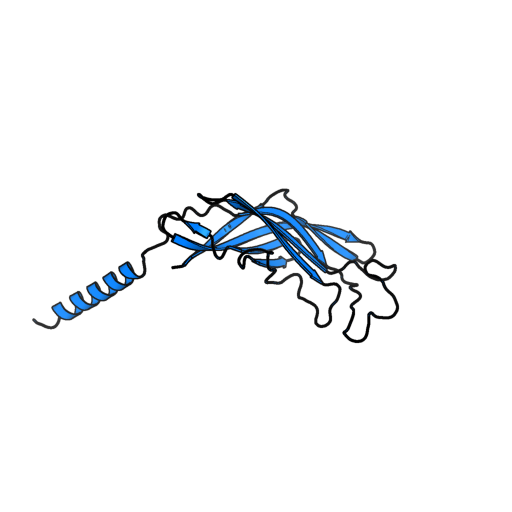 A 1 155 ? 11.897 3.667 -20.269 1.00 80.69 155 ASP A O 1
ATOM 1150 N N . ARG A 1 156 ? 13.780 4.826 -19.934 1.00 76.81 156 ARG A N 1
ATOM 1151 C CA . ARG A 1 156 ? 14.447 4.352 -21.164 1.00 76.81 156 ARG A CA 1
ATOM 1152 C C . ARG A 1 156 ? 14.676 2.834 -21.209 1.00 76.81 156 ARG A C 1
ATOM 1154 O O . ARG A 1 156 ? 14.926 2.296 -22.283 1.00 76.81 156 ARG A O 1
ATOM 1161 N N . PHE A 1 157 ? 14.628 2.169 -20.059 1.00 70.38 157 PHE A N 1
ATOM 1162 C CA . PHE A 1 157 ? 14.761 0.726 -19.906 1.00 70.38 157 PHE A CA 1
ATOM 1163 C C . PHE A 1 157 ? 13.392 0.039 -19.821 1.00 70.38 157 PHE A C 1
ATOM 1165 O O . PHE A 1 157 ? 13.333 -1.158 -19.588 1.00 70.38 157 PHE A O 1
ATOM 1172 N N . ARG A 1 158 ? 12.288 0.768 -20.048 1.00 74.69 158 ARG A N 1
ATOM 1173 C CA . ARG A 1 158 ? 10.906 0.284 -19.901 1.00 74.69 158 ARG A CA 1
ATOM 1174 C C . ARG A 1 158 ? 10.549 -0.163 -18.481 1.00 74.69 158 ARG A C 1
ATOM 1176 O O . ARG A 1 158 ? 9.563 -0.876 -18.313 1.00 74.69 158 ARG A O 1
ATOM 1183 N N . ASN A 1 159 ? 11.294 0.272 -17.469 1.00 79.00 159 ASN A N 1
ATOM 1184 C CA . ASN A 1 159 ? 10.855 0.102 -16.090 1.00 79.00 159 ASN A CA 1
ATOM 1185 C C . ASN A 1 159 ? 9.699 1.062 -15.830 1.00 79.00 159 ASN A C 1
ATOM 1187 O O . ASN A 1 159 ? 9.727 2.201 -16.301 1.00 79.00 159 ASN A O 1
ATOM 1191 N N . SER A 1 160 ? 8.695 0.608 -15.091 1.00 83.38 160 SER A N 1
ATOM 1192 C CA . SER A 1 160 ? 7.517 1.405 -14.769 1.00 83.38 160 SER A CA 1
ATOM 1193 C C . SER A 1 160 ? 7.594 1.890 -13.333 1.00 83.38 160 SER A C 1
ATOM 1195 O O . SER A 1 160 ? 7.621 1.077 -12.410 1.00 83.38 160 SER A O 1
ATOM 1197 N N . THR A 1 161 ? 7.565 3.205 -13.140 1.00 88.94 161 THR A N 1
ATOM 1198 C CA . THR A 1 161 ? 7.241 3.806 -11.844 1.00 88.94 161 THR A CA 1
ATOM 1199 C C . THR A 1 161 ? 5.793 4.247 -11.884 1.00 88.94 161 THR A C 1
ATOM 1201 O O . THR A 1 161 ? 5.441 5.131 -12.662 1.00 88.94 161 THR A O 1
ATOM 1204 N N . CYS A 1 162 ? 4.973 3.630 -11.051 1.00 91.94 162 CYS A N 1
ATOM 1205 C CA . CYS A 1 162 ? 3.561 3.907 -10.902 1.00 91.94 162 CYS A CA 1
ATOM 1206 C C . CYS A 1 162 ? 3.311 4.606 -9.567 1.00 91.94 162 CYS A C 1
ATOM 1208 O O . CYS A 1 162 ? 3.765 4.153 -8.515 1.00 91.94 162 CYS A O 1
ATOM 1210 N N . VAL A 1 163 ? 2.574 5.704 -9.610 1.00 93.44 163 VAL A N 1
ATOM 1211 C CA . VAL A 1 163 ? 2.091 6.415 -8.424 1.00 93.44 163 VAL A CA 1
ATOM 1212 C C . VAL A 1 163 ? 0.572 6.372 -8.408 1.00 93.44 163 VAL A C 1
ATOM 1214 O O . VAL A 1 163 ? -0.051 6.204 -9.454 1.00 93.44 163 VAL A O 1
ATOM 1217 N N . GLN A 1 164 ? -0.036 6.504 -7.232 1.00 92.31 164 GLN A N 1
ATOM 1218 C CA . GLN A 1 164 ? -1.481 6.749 -7.167 1.00 92.31 164 GLN A CA 1
ATOM 1219 C C . GLN A 1 164 ? -1.832 8.019 -7.962 1.00 92.31 164 GLN A C 1
ATOM 1221 O O . GLN A 1 164 ? -1.115 9.016 -7.879 1.00 92.31 164 GLN A O 1
ATOM 1226 N N . SER A 1 165 ? -2.927 7.980 -8.721 1.00 89.50 165 SER A N 1
ATOM 1227 C CA . SER A 1 165 ? -3.376 9.131 -9.525 1.00 89.50 165 SER A CA 1
ATOM 1228 C C . SER A 1 165 ? -3.962 10.232 -8.639 1.00 89.50 165 SER A C 1
ATOM 1230 O O . SER A 1 165 ? -3.748 11.424 -8.853 1.00 89.50 165 SER A O 1
ATOM 1232 N N . GLU A 1 166 ? -4.688 9.829 -7.596 1.00 90.12 166 GLU A N 1
ATOM 1233 C CA . GLU A 1 166 ? -5.244 10.749 -6.612 1.00 90.12 166 GLU A CA 1
ATOM 1234 C C . GLU A 1 166 ? -4.238 11.036 -5.486 1.00 90.12 166 GLU A C 1
ATOM 1236 O O . GLU A 1 166 ? -3.498 10.146 -5.064 1.00 90.12 166 GLU A O 1
ATOM 1241 N N . PRO A 1 167 ? -4.216 12.260 -4.928 1.00 86.00 167 PRO A N 1
ATOM 1242 C CA . PRO A 1 167 ? -3.309 12.612 -3.834 1.00 86.00 167 PRO A CA 1
ATOM 1243 C C . PRO A 1 167 ? -3.618 11.852 -2.540 1.00 86.00 167 PRO A C 1
ATOM 1245 O O . PRO A 1 167 ? -2.742 11.686 -1.694 1.00 86.00 167 PRO A O 1
ATOM 1248 N N . THR A 1 168 ? -4.857 11.397 -2.373 1.00 90.88 168 THR A N 1
ATOM 1249 C CA . THR A 1 168 ? -5.270 10.557 -1.254 1.00 90.88 168 THR A CA 1
ATOM 1250 C C . THR A 1 168 ? -6.365 9.616 -1.706 1.00 90.88 168 THR A C 1
ATOM 1252 O O . THR A 1 168 ? -7.258 10.068 -2.414 1.00 90.88 168 THR A O 1
ATOM 1255 N N . PHE A 1 169 ? -6.378 8.385 -1.207 1.00 92.38 169 PHE A N 1
ATOM 1256 C CA . PHE A 1 169 ? -7.496 7.469 -1.426 1.00 92.38 169 PHE A CA 1
ATOM 1257 C C . PHE A 1 169 ? -7.876 6.722 -0.149 1.00 92.38 169 PHE A C 1
ATOM 1259 O O . PHE A 1 169 ? -7.069 6.592 0.773 1.00 92.38 169 PHE A O 1
ATOM 1266 N N . GLN A 1 170 ? -9.129 6.281 -0.069 1.00 93.88 170 GLN A N 1
ATOM 1267 C CA . GLN A 1 170 ? -9.678 5.618 1.112 1.00 93.88 170 GLN A CA 1
ATOM 1268 C C . GLN A 1 170 ? -9.690 4.103 0.913 1.00 93.88 170 GLN A C 1
ATOM 1270 O O . GLN A 1 170 ? -10.078 3.605 -0.140 1.00 93.88 170 GLN A O 1
ATOM 1275 N N . LEU A 1 171 ? -9.250 3.384 1.940 1.00 94.50 171 LEU A N 1
ATOM 1276 C CA . LEU A 1 171 ? -9.450 1.955 2.088 1.00 94.50 171 LEU A CA 1
ATOM 1277 C C . LEU A 1 171 ? -10.602 1.741 3.062 1.00 94.50 171 LEU A C 1
ATOM 1279 O O . LEU A 1 171 ? -10.544 2.191 4.213 1.00 94.50 171 LEU A O 1
ATOM 1283 N N . GLU A 1 172 ? -11.621 1.027 2.611 1.00 94.94 172 GLU A N 1
ATOM 1284 C CA . GLU A 1 172 ? -12.787 0.729 3.429 1.00 94.94 172 GLU A CA 1
ATOM 1285 C C . GLU A 1 172 ? -12.503 -0.473 4.337 1.00 94.94 172 GLU A C 1
ATOM 1287 O O . GLU A 1 172 ? -11.781 -1.390 3.928 1.00 94.94 172 GLU A O 1
ATOM 1292 N N . PRO A 1 173 ? -13.032 -0.496 5.573 1.00 93.00 173 PRO A N 1
ATOM 1293 C CA . PRO A 1 173 ? -12.981 -1.688 6.409 1.00 93.00 173 PRO A CA 1
ATOM 1294 C C . PRO A 1 173 ? -13.765 -2.824 5.738 1.00 93.00 173 PRO A C 1
ATOM 1296 O O . PRO A 1 173 ? -14.958 -2.686 5.480 1.00 93.00 173 PRO A O 1
ATOM 1299 N N . ASP A 1 174 ? -13.099 -3.945 5.487 1.00 93.75 174 ASP A N 1
ATOM 1300 C CA . ASP A 1 174 ? -13.688 -5.151 4.893 1.00 93.75 174 ASP A CA 1
ATOM 1301 C C . ASP A 1 174 ? -13.997 -6.200 5.973 1.00 93.75 174 ASP A C 1
ATOM 1303 O O . ASP A 1 174 ? -15.099 -6.742 6.044 1.00 93.75 174 ASP A O 1
ATOM 1307 N N . GLU A 1 175 ? -13.054 -6.415 6.897 1.00 91.25 175 GLU A N 1
ATOM 1308 C CA . GLU A 1 175 ? -13.200 -7.361 8.005 1.00 91.25 175 GLU A CA 1
ATOM 1309 C C . GLU A 1 175 ? -12.795 -6.711 9.334 1.00 91.25 175 GLU A C 1
ATOM 1311 O O . GLU A 1 175 ? -11.750 -6.067 9.435 1.00 91.25 175 GLU A O 1
ATOM 1316 N N . VAL A 1 176 ? -13.609 -6.901 10.378 1.00 89.94 176 VAL A N 1
ATOM 1317 C CA . VAL A 1 176 ? -13.332 -6.424 11.742 1.00 89.94 176 VAL A CA 1
ATOM 1318 C C . VAL A 1 176 ? -13.513 -7.578 12.722 1.00 89.94 176 VAL A C 1
ATOM 1320 O O . VAL A 1 176 ? -14.637 -7.993 13.008 1.00 89.94 176 VAL A O 1
ATOM 1323 N N . VAL A 1 177 ? -12.408 -8.069 13.278 1.00 89.88 177 VAL A N 1
ATOM 1324 C CA . VAL A 1 177 ? -12.391 -9.200 14.213 1.00 89.88 177 VAL A CA 1
ATOM 1325 C C . VAL A 1 177 ? -11.968 -8.713 15.590 1.00 89.88 177 VAL A C 1
ATOM 1327 O O . VAL A 1 177 ? -10.871 -8.187 15.760 1.00 89.88 177 VAL A O 1
ATOM 1330 N N . GLY A 1 178 ? -12.828 -8.885 16.596 1.00 85.81 178 GLY A N 1
ATOM 1331 C CA . GLY A 1 178 ? -12.476 -8.578 17.983 1.00 85.81 178 GLY A CA 1
ATOM 1332 C C . GLY A 1 178 ? -11.320 -9.454 18.473 1.00 85.81 178 GLY A C 1
ATOM 1333 O O . GLY A 1 178 ? -11.321 -10.662 18.249 1.00 85.81 178 GLY A O 1
ATOM 1334 N N . ILE A 1 179 ? -10.350 -8.850 19.157 1.00 83.62 179 ILE A N 1
ATOM 1335 C CA . ILE A 1 179 ? -9.233 -9.557 19.793 1.00 83.62 179 ILE A CA 1
ATOM 1336 C C . ILE A 1 179 ? -9.283 -9.319 21.309 1.00 83.62 179 ILE A C 1
ATOM 1338 O O . ILE A 1 179 ? -9.415 -8.179 21.768 1.00 83.62 179 ILE A O 1
ATOM 1342 N N . HIS A 1 180 ? -9.262 -10.419 22.067 1.00 66.50 180 HIS A N 1
ATOM 1343 C CA . HIS A 1 180 ? -9.414 -10.453 23.526 1.00 66.50 180 HIS A CA 1
ATOM 1344 C C . HIS A 1 180 ? -8.083 -10.281 24.258 1.00 66.50 180 HIS A C 1
ATOM 1346 O O . HIS A 1 180 ? -7.088 -10.907 23.827 1.00 66.50 180 HIS A O 1
#

Foldseek 3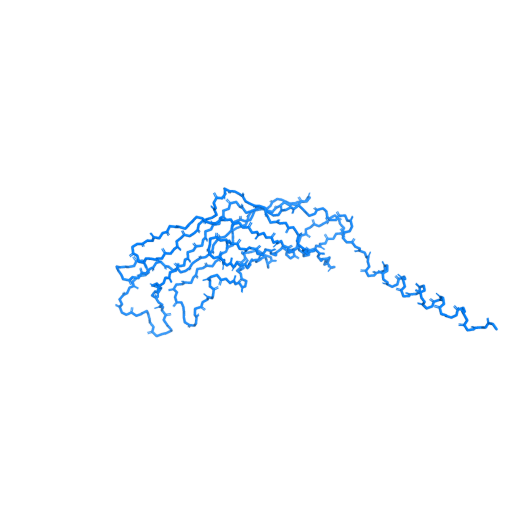Di:
DPPPVVVVVVVVVVVVVVVVVPPDPVFFPFFWKKWQWKKWWFAPFQQEAEPVGGDPDDDAVDPRGDHWTKIKIWIFGDGPVDTDIWIWMDTFSRYVVTDDPQADFTDTPDDRWTKHWDDDPQKIKIWTWDQFGDGPVAGKIWIWIDIFGWDWDADPNRMTMIIGPDSMDTTHTPDIGGDD

Radius of gyration: 23.16 Å; Cα contacts (8 Å, |Δi|>4): 393; chains: 1; bounding box: 76×48×49 Å

Organism: Aspergillus flavus (NCBI:txid5059)

Solvent-accessible surface area (backbone atoms only — not comparable to full-atom values): 9950 Å² total; per-residue (Å²): 141,74,72,70,61,57,56,54,54,51,53,50,52,53,54,52,51,54,55,67,77,47,80,59,67,86,73,53,77,74,59,53,36,31,35,60,45,46,42,36,34,45,40,83,40,46,58,35,40,50,103,91,50,57,60,98,73,54,59,85,60,32,104,77,19,35,51,50,29,31,38,39,41,26,38,39,39,56,49,92,83,51,75,49,76,48,69,26,48,53,71,34,61,28,42,76,81,59,72,68,75,73,38,62,80,31,56,30,98,50,88,80,21,31,32,35,38,46,76,60,90,50,38,38,38,42,39,39,37,39,59,70,39,68,35,92,89,50,34,22,30,36,34,24,40,34,74,46,56,40,49,69,50,65,50,99,77,66,26,35,42,31,29,52,65,57,74,56,49,69,21,41,72,74,44,79,44,75,50,134

Secondary structure (DSSP, 8-state):
--SHHHHHHHHHHHHHHHHHS----TT---PPEEEEEEEEEE-TT---EETTEE-TT--TT-TT-PPPEEEEEEEEEE-SS-EEEEEEEEEESS-SSPP-SSEEEEEBSSTT-EEEEEEETTEEEEEEEEEEEEETTEEEEEEEEEEEEEEEEE-TT--EEEEESSS-EEEEEEEEEEE-

Sequence (180 aa):
MHFSVFHILLASLISIAQLASGQGTDACNVPPAIITNFTWHNSTYNCGCDDGGCLPTGLHGGPSCGPPDMVEATFSQRSPTYNDTLTCGASDPGSVPARAIPGGPFNCRSLGRHFIFTVNGTEGTLTYVEPNFICPKGRAQVTYVGLFEMECVFDRFRNSTCVQSEPTFQLEPDEVVGIH